Protein AF-A0A920FYT4-F1 (afdb_monomer_lite)

Sequence (197 aa):
MAGIAKKENLAFSDENLTGRTQQLFFNPTEEENYTYYGNVDVDFNKRTSIDCTDLEARDLNQKIRDAMKKGYGTVVIKNPGAKHSLGVGILNKLNIIFEGSLGYFGIGCIDGPTVRVKGRVGWSCAENMMAGKVLVENNAGSCFGAALRGGDLIVKGNAGARTGIDMKGGTIIIGGKRWSIYWLHDAKRKNYCLRRC

Radius of gyration: 22.24 Å; chains: 1; bounding box: 51×43×81 Å

Secondary structure (DSSP, 8-state):
----------S------TT--S-----TT-GGGGS-TT----EEEEEEEEE-TT--HHHHHHHHHHHHHTTEEEEEEE--TT-SSTT-S--S--EEEEES---TTTT-S-EEEEEEESS-B-TTTTTT--EEEEEESS-B-TTTTTT--SSEEEESS---TTTTTT--SSEEEE-SS-------S-TT---------

pLDDT: mean 81.15, std 20.71, range [23.0, 98.0]

Foldseek 3Di:
DDDDDDPPPDVDDPPVVVPDDPDDDDDPVPVVVVADDPAAAADQVAEDEDECPPPAQVRQCVVVSVCVVVRHQAYEYEPQVQHEAHLEQARYAGEYEYPEEHHAQANEPYHHYEYEYAYEYYHQHHECYQEYEYEYAEEYEACAHHQAAEYEYEYLAYYYANDHHNHNYYEYEYNYDDDHDDDDDDDDDDHDHDDDD

Structure (mmCIF, N/CA/C/O backbone):
data_AF-A0A920FYT4-F1
#
_entry.id   AF-A0A920FYT4-F1
#
loop_
_atom_site.group_PDB
_atom_site.id
_atom_site.type_symbol
_atom_site.label_atom_id
_atom_site.label_alt_id
_atom_site.label_comp_id
_atom_site.label_asym_id
_atom_site.label_entity_id
_atom_site.label_seq_id
_atom_site.pdbx_PDB_ins_code
_atom_site.Cartn_x
_atom_site.Cartn_y
_atom_site.Cartn_z
_atom_site.occupancy
_atom_site.B_iso_or_equiv
_atom_site.auth_seq_id
_atom_site.auth_comp_id
_atom_site.auth_asym_id
_atom_site.auth_atom_id
_atom_site.pdbx_PDB_model_num
ATOM 1 N N . MET A 1 1 ? 31.501 -24.387 61.148 1.00 37.31 1 MET A N 1
ATOM 2 C CA . MET A 1 1 ? 31.314 -24.649 59.706 1.00 37.31 1 MET A CA 1
ATOM 3 C C . MET A 1 1 ? 29.860 -24.379 59.368 1.00 37.31 1 MET A C 1
ATOM 5 O O . MET A 1 1 ? 28.998 -25.080 59.877 1.00 37.31 1 MET A O 1
ATOM 9 N N . ALA A 1 2 ? 29.586 -23.317 58.611 1.00 35.97 2 ALA A N 1
ATOM 10 C CA . ALA A 1 2 ? 28.239 -22.985 58.163 1.00 35.97 2 ALA A CA 1
ATOM 11 C C . ALA A 1 2 ? 27.835 -23.933 57.023 1.00 35.97 2 ALA A C 1
ATOM 13 O O . ALA A 1 2 ? 28.506 -23.980 55.994 1.00 35.97 2 ALA A O 1
ATOM 14 N N . GLY A 1 3 ? 26.769 -24.709 57.224 1.00 36.31 3 GLY A N 1
ATOM 15 C CA . GLY A 1 3 ? 26.154 -25.508 56.168 1.00 36.31 3 GLY A CA 1
ATOM 16 C C . GLY A 1 3 ? 25.340 -24.600 55.253 1.00 36.31 3 GLY A C 1
ATOM 17 O O . GLY A 1 3 ? 24.366 -23.990 55.686 1.00 36.31 3 GLY A O 1
ATOM 18 N N . ILE A 1 4 ? 25.757 -24.484 53.995 1.00 41.78 4 ILE A N 1
ATOM 19 C CA . ILE A 1 4 ? 25.013 -23.768 52.958 1.00 41.78 4 ILE A CA 1
ATOM 20 C C . ILE A 1 4 ? 23.813 -24.639 52.574 1.00 41.78 4 ILE A C 1
ATOM 22 O O . ILE A 1 4 ? 23.970 -25.661 51.907 1.00 41.78 4 ILE A O 1
ATOM 26 N N . ALA A 1 5 ? 22.614 -24.248 53.003 1.00 47.50 5 ALA A N 1
ATOM 27 C CA . ALA A 1 5 ? 21.378 -24.848 52.518 1.00 47.50 5 ALA A CA 1
ATOM 28 C C . ALA A 1 5 ? 21.160 -24.442 51.050 1.00 47.50 5 ALA A C 1
ATOM 30 O O . ALA A 1 5 ? 21.119 -23.256 50.713 1.00 47.50 5 ALA A O 1
ATOM 31 N N . LYS A 1 6 ? 21.039 -25.437 50.167 1.00 45.88 6 LYS A N 1
ATOM 32 C CA . LYS A 1 6 ? 20.697 -25.255 48.752 1.00 45.88 6 LYS A CA 1
ATOM 33 C C . LYS A 1 6 ? 19.288 -24.652 48.666 1.00 45.88 6 LYS A C 1
ATOM 35 O O . LYS A 1 6 ? 18.322 -25.291 49.068 1.00 45.88 6 LYS A O 1
ATOM 40 N N . LYS A 1 7 ? 19.163 -23.429 48.141 1.00 43.09 7 LYS A N 1
ATOM 41 C CA . LYS A 1 7 ? 17.869 -22.883 47.708 1.00 43.09 7 LYS A CA 1
ATOM 42 C C . LYS A 1 7 ? 17.439 -23.618 46.438 1.00 43.09 7 LYS A C 1
ATOM 44 O O . LYS A 1 7 ? 17.904 -23.289 45.350 1.00 43.09 7 LYS A O 1
ATOM 49 N N . GLU A 1 8 ? 16.549 -24.590 46.576 1.00 50.28 8 GLU A N 1
ATOM 50 C CA . GLU A 1 8 ? 15.745 -25.087 45.461 1.00 50.28 8 GLU A CA 1
ATOM 51 C C . GLU A 1 8 ? 14.608 -24.094 45.196 1.00 50.28 8 GLU A C 1
ATOM 53 O O . GLU A 1 8 ? 13.487 -24.273 45.645 1.00 50.28 8 GLU A O 1
ATOM 58 N N . ASN A 1 9 ? 14.915 -23.004 44.493 1.00 45.69 9 ASN A N 1
ATOM 59 C CA . ASN A 1 9 ? 13.899 -22.216 43.797 1.00 45.69 9 ASN A CA 1
ATOM 60 C C . ASN A 1 9 ? 14.120 -22.428 42.301 1.00 45.69 9 ASN A C 1
ATOM 62 O O . ASN A 1 9 ? 14.775 -21.634 41.626 1.00 45.69 9 ASN A O 1
ATOM 66 N N . LEU A 1 10 ? 13.616 -23.558 41.805 1.00 47.06 10 LEU A N 1
ATOM 67 C CA . LEU A 1 10 ? 13.370 -23.755 40.382 1.00 47.06 10 LEU A CA 1
ATOM 68 C C . LEU A 1 10 ? 12.374 -22.680 39.930 1.00 47.06 10 LEU A C 1
ATOM 70 O O . LEU A 1 10 ? 11.327 -22.504 40.544 1.00 47.06 10 LEU A O 1
ATOM 74 N N . ALA A 1 11 ? 12.711 -21.959 38.862 1.00 47.19 11 ALA A N 1
ATOM 75 C CA . ALA A 1 11 ? 11.959 -20.829 38.301 1.00 47.19 11 ALA A CA 1
ATOM 76 C C . ALA A 1 11 ? 10.623 -21.217 37.623 1.00 47.19 11 ALA A C 1
ATOM 78 O O . ALA A 1 11 ? 10.157 -20.529 36.722 1.00 47.19 11 ALA A O 1
ATOM 79 N N . PHE A 1 12 ? 10.029 -22.329 38.049 1.00 51.03 12 PHE A N 1
ATOM 80 C CA . PHE A 1 12 ? 8.720 -22.827 37.644 1.00 51.03 12 PHE A CA 1
ATOM 81 C C . PHE A 1 12 ? 7.999 -23.329 38.897 1.00 51.03 12 PHE A C 1
ATOM 83 O O . PHE A 1 12 ? 7.689 -24.508 39.033 1.00 51.03 12 PHE A O 1
ATOM 90 N N . SER A 1 13 ? 7.790 -22.440 39.866 1.00 50.81 13 SER A N 1
ATOM 91 C CA . SER A 1 13 ? 6.678 -22.632 40.789 1.00 50.81 13 SER A CA 1
ATOM 92 C C . SER A 1 13 ? 5.403 -22.475 39.970 1.00 50.81 13 SER A C 1
ATOM 94 O O . SER A 1 13 ? 5.276 -21.472 39.265 1.00 50.81 13 SER A O 1
ATOM 96 N N . ASP A 1 14 ? 4.493 -23.444 40.048 1.00 52.22 14 ASP A N 1
ATOM 97 C CA . ASP A 1 14 ? 3.133 -23.323 39.528 1.00 52.22 14 ASP A CA 1
ATOM 98 C C . ASP A 1 14 ? 2.445 -22.139 40.229 1.00 52.22 14 ASP A C 1
ATOM 100 O O . ASP A 1 14 ? 1.698 -22.302 41.195 1.00 52.22 14 ASP A O 1
ATOM 104 N N . GLU A 1 15 ? 2.693 -20.916 39.754 1.00 56.53 15 GLU A N 1
ATOM 105 C CA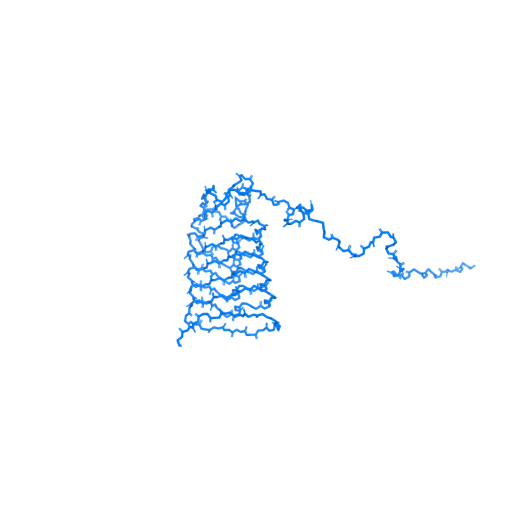 . GLU A 1 15 ? 1.767 -19.805 39.918 1.00 56.53 15 GLU A CA 1
ATOM 106 C C . GLU A 1 15 ? 0.538 -20.168 39.090 1.00 56.53 15 GLU A C 1
ATOM 108 O O . GLU A 1 15 ? 0.316 -19.712 37.968 1.00 56.53 15 GLU A O 1
ATOM 113 N N . ASN A 1 16 ? -0.264 -21.067 39.653 1.00 54.88 16 ASN A N 1
ATOM 114 C CA . ASN A 1 16 ? -1.631 -21.252 39.241 1.00 54.88 16 ASN A CA 1
ATOM 115 C C . ASN A 1 16 ? -2.255 -19.862 39.363 1.00 54.88 16 ASN A C 1
ATOM 117 O O . ASN A 1 16 ? -2.290 -19.307 40.460 1.00 54.88 16 ASN A O 1
ATOM 121 N N . LEU A 1 17 ? -2.657 -19.266 38.239 1.00 57.97 17 LEU A N 1
ATOM 122 C CA . LEU A 1 17 ? -3.266 -17.937 38.173 1.00 57.97 17 LEU A CA 1
ATOM 123 C C . LEU A 1 17 ? -4.638 -17.966 38.872 1.00 57.97 17 LEU A C 1
ATOM 125 O O . LEU A 1 17 ? -5.691 -17.877 38.242 1.00 57.97 17 LEU A O 1
ATOM 129 N N . THR A 1 18 ? -4.648 -18.123 40.193 1.00 56.44 18 THR A N 1
ATOM 130 C CA . THR A 1 18 ? -5.842 -18.099 41.026 1.00 56.44 18 THR A CA 1
ATOM 131 C C . THR A 1 18 ? -6.465 -16.717 40.898 1.00 56.44 18 THR A C 1
ATOM 133 O O . THR A 1 18 ? -5.881 -15.720 41.319 1.00 56.44 18 THR A O 1
ATOM 136 N N . GLY A 1 19 ? -7.634 -16.655 40.261 1.00 57.19 19 GLY A N 1
ATOM 137 C CA . GLY A 1 19 ? -8.378 -15.415 40.034 1.00 57.19 19 GLY A CA 1
ATOM 138 C C . GLY A 1 19 ? -8.235 -14.793 38.642 1.00 57.19 19 GLY A C 1
ATOM 139 O O . GLY A 1 19 ? -8.886 -13.784 38.385 1.00 57.19 19 GLY A O 1
ATOM 140 N N . ARG A 1 20 ? -7.455 -15.372 37.717 1.00 56.38 20 ARG A N 1
ATOM 141 C CA . ARG A 1 20 ? -7.477 -14.967 36.299 1.00 56.38 20 ARG A CA 1
ATOM 142 C C . ARG A 1 20 ? -7.869 -16.159 35.442 1.00 56.38 20 ARG A C 1
ATOM 144 O O . ARG A 1 20 ? -7.096 -17.096 35.276 1.00 56.38 20 ARG A O 1
ATOM 151 N N . THR A 1 21 ? -9.084 -16.131 34.904 1.00 58.75 21 THR A N 1
ATOM 152 C CA . THR A 1 21 ? -9.500 -17.152 33.943 1.00 58.75 21 THR A CA 1
ATOM 153 C C . THR A 1 21 ? -8.768 -16.916 32.618 1.00 58.75 21 THR A C 1
ATOM 155 O O . THR A 1 21 ? -8.671 -15.780 32.159 1.00 58.75 21 THR A O 1
ATOM 158 N N . GLN A 1 22 ? -8.244 -17.972 31.990 1.00 63.00 22 GLN A N 1
ATOM 159 C CA . GLN A 1 22 ? -7.699 -17.896 30.620 1.00 63.00 22 GLN A CA 1
ATOM 160 C C . GLN A 1 22 ? -8.802 -17.769 29.557 1.00 63.00 22 GLN A C 1
ATOM 162 O O . GLN A 1 22 ? -8.522 -17.628 28.368 1.00 63.00 22 GLN A O 1
ATOM 167 N N . GLN A 1 23 ? -10.063 -17.848 29.975 1.00 66.38 23 GLN A N 1
ATOM 168 C CA . GLN A 1 23 ? -11.211 -17.703 29.098 1.00 66.38 23 GLN A CA 1
ATOM 169 C C . GLN A 1 23 ? -11.359 -16.231 28.693 1.00 66.38 23 GLN A C 1
ATOM 171 O O . GLN A 1 23 ? -11.699 -15.377 29.508 1.00 66.38 23 GLN A O 1
ATOM 176 N N . LEU A 1 24 ? -11.102 -15.938 27.418 1.00 59.50 24 LEU A N 1
ATOM 177 C CA . LEU A 1 24 ? -11.497 -14.673 26.805 1.00 59.50 24 LEU A CA 1
ATOM 178 C C . LEU A 1 24 ? -13.013 -14.692 26.596 1.00 59.50 24 LEU A C 1
ATOM 180 O O . LEU A 1 24 ? -13.519 -15.422 25.743 1.00 59.50 24 LEU A O 1
ATOM 184 N N . PHE A 1 25 ? -13.736 -13.900 27.382 1.00 71.50 25 PHE A N 1
ATOM 185 C CA . PHE A 1 25 ? -15.157 -13.664 27.163 1.00 71.50 25 PHE A CA 1
ATOM 186 C C . PHE A 1 25 ? -15.323 -12.571 2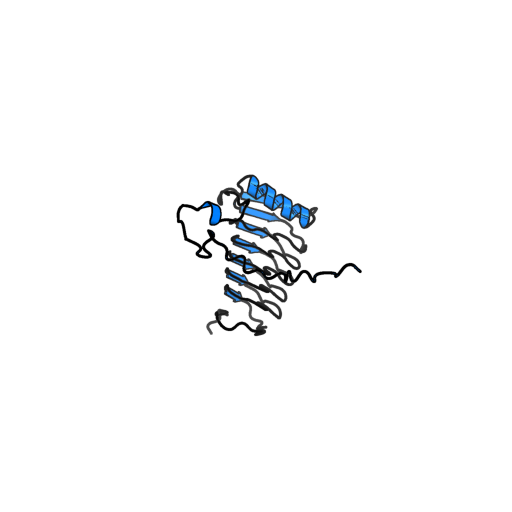6.114 1.00 71.50 25 PHE A C 1
ATOM 188 O O . PHE A 1 25 ? -14.790 -11.476 26.259 1.00 71.50 25 PHE A O 1
ATOM 195 N N . PHE A 1 26 ? -16.063 -12.867 25.049 1.00 65.25 26 PHE A N 1
ATOM 196 C CA . PHE A 1 26 ? -16.436 -11.851 24.077 1.00 65.25 26 PHE A CA 1
ATOM 197 C C . PHE A 1 26 ? -17.536 -10.976 24.680 1.00 65.25 26 PHE A C 1
ATOM 199 O O . PHE A 1 26 ? -18.658 -11.446 24.878 1.00 65.25 26 PHE A O 1
ATOM 206 N N . ASN A 1 27 ? -17.218 -9.716 24.970 1.00 72.94 27 ASN A N 1
ATOM 207 C CA . ASN A 1 27 ? -18.208 -8.726 25.359 1.00 72.94 27 ASN A CA 1
ATOM 208 C C . ASN A 1 27 ? -18.484 -7.785 24.171 1.00 72.94 27 ASN A C 1
ATOM 210 O O . ASN A 1 27 ? -17.577 -7.067 23.744 1.00 72.94 27 ASN A O 1
ATOM 214 N N . PRO A 1 28 ? -19.711 -7.759 23.619 1.00 69.50 28 PRO A N 1
ATOM 215 C CA . PRO A 1 28 ? -20.047 -6.874 22.508 1.00 69.50 28 PRO A CA 1
ATOM 216 C C . PRO A 1 28 ? -19.929 -5.379 22.847 1.00 69.50 28 PRO A C 1
ATOM 218 O O . PRO A 1 28 ? -19.843 -4.572 21.932 1.00 69.50 28 PRO A O 1
ATOM 221 N N . THR A 1 29 ? -19.903 -4.996 24.130 1.00 74.94 29 THR A N 1
ATOM 222 C CA . THR A 1 29 ? -19.726 -3.591 24.533 1.00 74.94 29 THR A CA 1
ATOM 223 C C . THR A 1 29 ? -18.264 -3.141 24.571 1.00 74.94 29 THR A C 1
ATOM 225 O O . THR A 1 29 ? -18.004 -1.965 24.798 1.00 74.94 29 THR A O 1
ATOM 228 N N . GLU A 1 30 ? -17.294 -4.040 24.373 1.00 70.06 30 GLU A N 1
ATOM 229 C CA . GLU A 1 30 ? -15.866 -3.697 24.304 1.00 70.06 30 GLU A CA 1
ATOM 230 C C . GLU A 1 30 ? -15.471 -3.227 22.897 1.00 70.06 30 GLU A C 1
ATOM 232 O O . GLU A 1 30 ? -14.529 -3.730 22.284 1.00 70.06 30 GLU A O 1
ATOM 237 N N . GLU A 1 31 ? -16.204 -2.249 22.367 1.00 68.00 31 GLU A N 1
ATOM 238 C CA . GLU A 1 31 ? -15.972 -1.706 21.023 1.00 68.00 31 GLU A CA 1
ATOM 239 C C . GLU A 1 31 ? -14.561 -1.110 20.871 1.00 68.00 31 GLU A C 1
ATOM 241 O O . GLU A 1 31 ? -13.969 -1.156 19.791 1.00 68.00 31 GLU A O 1
ATOM 246 N N . GLU A 1 32 ? -13.972 -0.637 21.973 1.00 63.91 32 GLU A N 1
ATOM 247 C CA . GLU A 1 32 ? -12.594 -0.140 22.042 1.00 63.91 32 GLU A CA 1
ATOM 248 C C . GLU A 1 32 ? -11.556 -1.210 21.647 1.00 63.91 32 GLU A C 1
ATOM 250 O O . GLU A 1 32 ? -10.521 -0.880 21.069 1.00 63.91 32 GLU A O 1
ATOM 255 N N . ASN A 1 33 ? -11.859 -2.498 21.868 1.00 69.81 33 ASN A N 1
ATOM 256 C CA . ASN A 1 33 ? -10.989 -3.628 21.519 1.00 69.81 33 ASN A CA 1
ATOM 257 C C . ASN A 1 33 ? -11.106 -4.048 20.041 1.00 69.81 33 ASN A C 1
ATOM 259 O O . ASN A 1 33 ? -10.353 -4.910 19.582 1.00 69.81 33 ASN A O 1
ATOM 263 N N . TYR A 1 34 ? -12.031 -3.464 19.271 1.00 74.25 34 TYR A N 1
ATOM 264 C CA . TYR A 1 34 ? -12.197 -3.772 17.842 1.00 74.25 34 TYR A CA 1
ATOM 265 C C . TYR A 1 34 ? -11.210 -3.030 16.944 1.00 74.25 34 TYR A C 1
ATOM 267 O O . TYR A 1 34 ? -11.109 -3.332 15.750 1.00 74.25 34 TYR A O 1
ATOM 275 N N . THR A 1 35 ? -10.487 -2.055 17.494 1.00 78.12 35 THR A N 1
ATOM 276 C CA . THR A 1 35 ? -9.514 -1.253 16.756 1.00 78.12 35 THR A CA 1
ATOM 277 C C . THR A 1 35 ? -8.186 -1.178 17.498 1.00 78.12 35 THR A C 1
ATOM 279 O O . THR A 1 35 ? -8.069 -1.529 18.669 1.00 78.12 35 THR A O 1
ATOM 282 N N . TYR A 1 36 ? -7.141 -0.759 16.790 1.00 78.69 36 TYR A N 1
ATOM 283 C CA . TYR A 1 36 ? -5.835 -0.563 17.403 1.00 78.69 36 TYR A CA 1
ATOM 284 C C . TYR A 1 36 ? -5.827 0.636 18.352 1.00 78.69 36 TYR A C 1
ATOM 286 O O . TYR A 1 36 ? -6.482 1.647 18.111 1.00 78.69 36 TYR A O 1
ATOM 294 N N . TYR A 1 37 ? -4.984 0.575 19.381 1.00 75.25 37 TYR A N 1
ATOM 295 C CA . TYR A 1 37 ? -4.693 1.748 20.198 1.00 75.25 37 TYR A CA 1
ATOM 296 C C . TYR A 1 37 ? -4.202 2.915 19.319 1.00 75.25 37 TYR A C 1
ATOM 298 O O . TYR A 1 37 ? -3.247 2.770 18.551 1.00 75.25 37 TYR A O 1
ATOM 306 N N . GLY A 1 38 ? -4.853 4.075 19.439 1.00 75.38 38 GLY A N 1
ATOM 307 C CA . GLY A 1 38 ? -4.548 5.265 18.639 1.00 75.38 38 GLY A CA 1
ATOM 308 C C . GLY A 1 38 ? -5.191 5.292 17.247 1.00 75.38 38 GLY A C 1
ATOM 309 O O . GLY A 1 38 ? -4.801 6.131 16.430 1.00 75.38 38 GLY A O 1
ATOM 310 N N . ASN A 1 39 ? -6.153 4.403 16.973 1.00 83.44 39 ASN A N 1
ATOM 311 C CA . ASN A 1 39 ? -6.995 4.495 15.786 1.00 83.44 39 ASN A CA 1
ATOM 312 C C . ASN A 1 39 ? -7.855 5.764 15.857 1.00 83.44 39 ASN A C 1
ATOM 314 O O . ASN A 1 39 ? -8.395 6.102 16.907 1.00 83.44 39 ASN A O 1
ATOM 318 N N . VAL A 1 40 ? -7.933 6.495 14.749 1.00 88.19 40 VAL A N 1
ATOM 319 C CA . VAL A 1 40 ? -8.712 7.733 14.645 1.00 88.19 40 VAL A CA 1
ATOM 320 C C . VAL A 1 40 ? -9.881 7.566 13.687 1.00 88.19 40 VAL A C 1
ATOM 322 O O . VAL A 1 40 ? -9.731 6.972 12.616 1.00 88.19 40 VAL A O 1
ATOM 325 N N . ASP A 1 41 ? -11.022 8.153 14.037 1.00 88.25 41 ASP A N 1
ATOM 326 C CA . ASP A 1 41 ? -12.144 8.253 13.115 1.00 88.25 41 ASP A CA 1
ATOM 327 C C . ASP A 1 41 ? -11.803 9.202 11.971 1.00 88.25 41 ASP A C 1
ATOM 329 O O . ASP A 1 41 ? -11.327 10.328 12.158 1.00 88.25 41 ASP A O 1
ATOM 333 N N . VAL A 1 42 ? -12.040 8.726 10.754 1.00 91.88 42 VAL A N 1
ATOM 334 C CA . VAL A 1 42 ? -11.760 9.472 9.534 1.00 91.88 42 VAL A CA 1
ATOM 335 C C . VAL A 1 42 ? -12.995 9.526 8.652 1.00 91.88 42 VAL A C 1
ATOM 337 O O . VAL A 1 42 ? -13.729 8.550 8.512 1.00 91.88 42 VAL A O 1
ATOM 340 N N . ASP A 1 43 ? -13.199 10.668 8.004 1.00 93.38 43 ASP A N 1
ATOM 341 C CA . ASP A 1 43 ? -14.252 10.823 7.010 1.00 93.38 43 ASP A CA 1
ATOM 342 C C . ASP A 1 43 ? -13.710 10.443 5.629 1.00 93.38 43 ASP A C 1
ATOM 344 O O . ASP A 1 43 ? -12.865 11.139 5.056 1.00 93.38 43 ASP A O 1
ATOM 348 N N . PHE A 1 44 ? -14.209 9.338 5.072 1.00 91.12 44 PHE A N 1
ATOM 349 C CA . PHE A 1 44 ? -13.818 8.846 3.750 1.00 91.12 44 PHE A CA 1
ATOM 350 C C . PHE A 1 44 ? -14.111 9.843 2.618 1.00 91.12 44 PHE A C 1
ATOM 352 O O . PHE A 1 44 ? -13.402 9.820 1.607 1.00 91.12 44 PHE A O 1
ATOM 359 N N . ASN A 1 45 ? -15.086 10.745 2.786 1.00 93.62 45 ASN A N 1
ATOM 360 C CA . ASN A 1 45 ? -15.390 11.799 1.815 1.00 93.62 45 ASN A CA 1
ATOM 361 C C . ASN A 1 45 ? -14.389 12.959 1.885 1.00 93.62 45 ASN A C 1
ATOM 363 O O . ASN A 1 45 ? -14.154 13.650 0.890 1.00 93.62 45 ASN A O 1
ATOM 367 N N . LYS A 1 46 ? -13.750 13.158 3.043 1.00 94.94 46 LYS A N 1
ATOM 368 C CA . LYS A 1 46 ? -12.767 14.216 3.250 1.00 94.94 46 LYS A CA 1
ATOM 369 C C . LYS A 1 46 ? -11.417 13.811 2.661 1.00 94.94 46 LYS A C 1
ATOM 371 O O . LYS A 1 46 ? -10.737 12.897 3.136 1.00 94.94 46 LYS A O 1
ATOM 376 N N . ARG A 1 47 ? -11.005 14.533 1.617 1.00 96.62 47 ARG A N 1
ATOM 377 C CA . ARG A 1 47 ? -9.811 14.227 0.822 1.00 96.62 47 ARG A CA 1
ATOM 378 C C . ARG A 1 47 ? -8.707 15.262 0.998 1.00 96.62 47 ARG A C 1
ATOM 380 O O . ARG A 1 47 ? -8.969 16.458 1.006 1.00 96.62 47 ARG A O 1
ATOM 387 N N . THR A 1 48 ? -7.462 14.796 1.051 1.00 97.00 48 THR A N 1
ATOM 388 C CA . THR A 1 48 ? -6.267 15.648 0.977 1.00 97.00 48 THR A CA 1
ATOM 389 C C . THR A 1 48 ? -5.240 15.091 -0.008 1.00 97.00 48 THR A C 1
ATOM 391 O O . THR A 1 48 ? -5.302 13.918 -0.388 1.00 97.00 48 THR A O 1
ATOM 394 N N . SER A 1 49 ? -4.298 15.929 -0.440 1.00 96.94 49 SER A N 1
ATOM 395 C CA . SER A 1 49 ? -3.171 15.526 -1.281 1.00 96.94 49 SER A CA 1
ATOM 396 C C . SER A 1 49 ? -1.842 15.984 -0.697 1.00 96.94 49 SER A C 1
ATOM 398 O O . SER A 1 49 ? -1.722 17.131 -0.275 1.00 96.94 49 SER A O 1
ATOM 400 N N . ILE A 1 50 ? -0.843 15.109 -0.733 1.00 96.19 50 ILE A N 1
ATOM 401 C CA . ILE A 1 50 ? 0.523 15.360 -0.277 1.00 96.19 50 ILE A CA 1
ATOM 402 C C . ILE A 1 50 ? 1.458 15.170 -1.474 1.00 96.19 50 ILE A C 1
ATOM 404 O O . ILE A 1 50 ? 1.415 14.130 -2.134 1.00 96.19 50 ILE A O 1
ATOM 408 N N . ASP A 1 51 ? 2.289 16.169 -1.760 1.00 95.81 51 ASP A N 1
ATOM 409 C CA . ASP A 1 51 ? 3.371 16.052 -2.741 1.00 95.81 51 ASP A CA 1
ATOM 410 C C . ASP A 1 51 ? 4.604 15.428 -2.083 1.00 95.81 51 ASP A C 1
ATOM 412 O O . ASP A 1 51 ? 5.014 15.852 -1.002 1.00 95.81 51 ASP A O 1
ATOM 416 N N . CYS A 1 52 ? 5.157 14.395 -2.715 1.00 92.19 52 CYS A N 1
ATOM 417 C CA . CYS A 1 52 ? 6.283 13.617 -2.219 1.00 92.19 52 CYS A CA 1
ATOM 418 C C . CYS A 1 52 ? 7.630 14.020 -2.847 1.00 92.19 52 CYS A C 1
ATOM 420 O O . CYS A 1 52 ? 8.639 13.404 -2.501 1.00 92.19 52 CYS A O 1
ATOM 422 N N . THR A 1 53 ? 7.680 15.009 -3.749 1.00 92.00 53 THR A N 1
ATOM 423 C CA . THR A 1 53 ? 8.897 15.358 -4.516 1.00 92.00 53 THR A CA 1
ATOM 424 C C . THR A 1 53 ? 10.111 15.584 -3.604 1.00 92.00 53 THR A C 1
ATOM 426 O O . THR A 1 53 ? 11.069 14.811 -3.669 1.00 92.00 53 THR A O 1
ATOM 429 N N . ASP A 1 54 ? 9.996 16.497 -2.638 1.00 91.75 54 ASP A N 1
ATOM 430 C CA . ASP A 1 54 ? 11.078 16.857 -1.704 1.00 91.75 54 ASP A CA 1
ATOM 431 C C . ASP A 1 54 ? 10.942 16.195 -0.322 1.00 91.75 54 ASP A C 1
ATOM 433 O O . ASP A 1 54 ? 11.485 16.676 0.668 1.00 91.75 54 ASP A O 1
ATOM 437 N N . LEU A 1 55 ? 10.160 15.114 -0.222 1.00 92.38 55 LEU A N 1
ATOM 438 C CA . LEU A 1 55 ? 9.933 14.416 1.046 1.00 92.38 55 LEU A CA 1
ATOM 439 C C . LEU A 1 55 ? 10.653 13.080 1.106 1.00 92.38 55 LEU A C 1
ATOM 441 O O . LEU A 1 55 ? 10.565 12.274 0.177 1.00 92.38 55 LEU A O 1
ATOM 445 N N . GLU A 1 56 ? 11.271 12.803 2.246 1.00 92.94 56 GLU A N 1
ATOM 446 C CA . GLU A 1 56 ? 11.749 11.467 2.568 1.00 92.94 56 GLU A CA 1
ATOM 447 C C . GLU A 1 56 ? 10.593 10.554 2.997 1.00 92.94 56 GLU A C 1
ATOM 449 O O . GLU A 1 56 ? 9.509 10.996 3.396 1.00 92.94 56 GLU A O 1
ATOM 454 N N . ALA A 1 57 ? 10.823 9.241 2.937 1.00 92.50 57 ALA A N 1
ATOM 455 C CA . ALA A 1 57 ? 9.798 8.241 3.246 1.00 92.50 57 ALA A CA 1
ATOM 456 C C . ALA A 1 57 ? 9.215 8.401 4.661 1.00 92.50 57 ALA A C 1
ATOM 458 O O . ALA A 1 57 ? 8.006 8.268 4.870 1.00 92.50 57 ALA A O 1
ATOM 459 N N . ARG A 1 58 ? 10.073 8.724 5.636 1.00 94.12 58 ARG A N 1
ATOM 460 C CA . ARG A 1 58 ? 9.672 8.948 7.030 1.00 94.12 58 ARG A CA 1
ATOM 461 C C . ARG A 1 58 ? 8.739 10.152 7.157 1.00 94.12 58 ARG A C 1
ATOM 463 O O . ARG A 1 58 ? 7.714 10.046 7.829 1.00 94.12 58 ARG A O 1
ATOM 470 N N . ASP A 1 59 ? 9.064 11.249 6.481 1.00 94.75 59 ASP A N 1
ATOM 471 C CA . ASP A 1 59 ? 8.281 12.484 6.530 1.00 94.75 59 ASP A CA 1
ATOM 472 C C . ASP A 1 59 ? 6.924 12.302 5.863 1.00 94.75 59 ASP A C 1
ATOM 474 O O . ASP A 1 59 ? 5.905 12.744 6.395 1.00 94.75 59 ASP A O 1
ATOM 478 N N . LEU A 1 60 ? 6.879 11.591 4.731 1.00 94.88 60 LEU A N 1
ATOM 479 C CA . LEU A 1 60 ? 5.614 11.244 4.092 1.00 94.88 60 LEU A CA 1
ATOM 480 C C . LEU A 1 60 ? 4.735 10.409 5.031 1.00 94.88 60 LEU A C 1
ATOM 482 O O . LEU A 1 60 ? 3.563 10.734 5.224 1.00 94.88 60 LEU A O 1
ATOM 486 N N . ASN A 1 61 ? 5.289 9.353 5.633 1.00 95.25 61 ASN A N 1
ATOM 487 C CA . ASN A 1 61 ? 4.541 8.481 6.539 1.00 95.25 61 ASN A CA 1
ATOM 488 C C . ASN A 1 61 ? 4.019 9.254 7.759 1.00 95.25 61 ASN A C 1
ATOM 490 O O . ASN A 1 61 ? 2.885 9.030 8.188 1.00 95.25 61 ASN A O 1
ATOM 494 N N . GLN A 1 62 ? 4.794 10.213 8.275 1.00 95.62 62 GLN A N 1
ATOM 495 C CA . GLN A 1 62 ? 4.338 11.099 9.342 1.00 95.62 62 GLN A CA 1
ATOM 496 C C . GLN A 1 62 ? 3.203 12.019 8.873 1.00 95.62 62 GLN A C 1
ATOM 498 O O . GLN A 1 62 ? 2.174 12.099 9.539 1.00 95.62 62 GLN A O 1
ATOM 503 N N . LYS A 1 63 ? 3.313 12.629 7.687 1.00 96.06 63 LYS A N 1
ATOM 504 C CA . LYS A 1 63 ? 2.241 13.468 7.125 1.00 96.06 63 LYS A CA 1
ATOM 505 C C . LYS A 1 63 ? 0.947 12.694 6.874 1.00 96.06 63 LYS A C 1
ATOM 507 O O . LYS A 1 63 ? -0.130 13.251 7.069 1.00 96.06 63 LYS A O 1
ATOM 512 N N . ILE A 1 64 ? 1.028 11.421 6.476 1.00 95.12 64 ILE A N 1
ATOM 513 C CA . ILE A 1 64 ? -0.151 10.548 6.362 1.00 95.12 64 ILE A CA 1
ATOM 514 C C . ILE A 1 64 ? -0.804 10.379 7.741 1.00 95.12 64 ILE A C 1
ATOM 516 O O . ILE A 1 64 ? -2.014 10.550 7.864 1.00 95.12 64 ILE A O 1
ATOM 520 N N . ARG A 1 65 ? -0.015 10.123 8.794 1.00 94.19 65 ARG A N 1
ATOM 521 C CA . ARG A 1 65 ? -0.521 10.029 10.177 1.00 94.19 65 ARG A CA 1
ATOM 522 C C . ARG A 1 65 ? -1.162 11.325 10.656 1.00 94.19 65 ARG A C 1
ATOM 524 O O . ARG A 1 65 ? -2.230 11.290 11.259 1.00 94.19 65 ARG A O 1
ATOM 531 N N . ASP A 1 66 ? -0.561 12.462 10.343 1.00 95.19 66 ASP A N 1
ATOM 532 C CA . ASP A 1 66 ? -1.103 13.764 10.725 1.00 95.19 66 ASP A CA 1
ATOM 533 C C . ASP A 1 66 ? -2.384 14.099 9.947 1.00 95.19 66 ASP A C 1
ATOM 535 O O . ASP A 1 66 ? -3.298 14.716 10.492 1.00 95.19 66 ASP A O 1
ATOM 539 N N . ALA A 1 67 ? -2.491 13.666 8.687 1.00 94.88 67 ALA A N 1
ATOM 540 C CA . ALA A 1 67 ? -3.726 13.769 7.917 1.00 94.88 67 ALA A CA 1
ATOM 541 C C . ALA A 1 67 ? -4.843 12.911 8.533 1.00 94.88 67 ALA A C 1
ATOM 543 O O . ALA A 1 67 ? -5.958 13.404 8.702 1.00 94.88 67 ALA A O 1
ATOM 544 N N . MET A 1 68 ? -4.540 11.677 8.950 1.00 93.75 68 MET A N 1
ATOM 545 C CA . MET A 1 68 ? -5.508 10.827 9.653 1.00 93.75 68 MET A CA 1
ATOM 546 C C . MET A 1 68 ? -6.008 11.502 10.936 1.00 93.75 68 MET A C 1
ATOM 548 O O . MET A 1 68 ? -7.212 11.608 11.137 1.00 93.75 68 MET A O 1
ATOM 552 N N . LYS A 1 69 ? -5.110 12.072 11.753 1.00 93.31 69 LYS A N 1
ATOM 553 C CA . LYS A 1 69 ? -5.484 12.806 12.981 1.00 93.31 69 LYS A CA 1
ATOM 554 C C . LYS A 1 69 ? -6.378 14.026 12.731 1.00 93.31 69 LYS A C 1
ATOM 556 O O . LYS A 1 69 ? -7.122 14.432 13.613 1.00 93.31 69 LYS A O 1
ATOM 561 N N . LYS A 1 70 ? -6.315 14.622 11.538 1.00 93.88 70 LYS A N 1
ATOM 562 C CA . LYS A 1 70 ? -7.190 15.731 11.105 1.00 93.88 70 LYS A CA 1
ATOM 563 C C . LYS A 1 70 ? -8.532 15.247 10.520 1.00 93.88 70 LYS A C 1
ATOM 565 O O . LYS A 1 70 ? -9.296 16.059 9.977 1.00 93.88 70 LYS A O 1
ATOM 570 N N . GLY A 1 71 ? -8.796 13.941 10.581 1.00 93.50 71 GLY A N 1
ATOM 571 C CA . GLY A 1 71 ? -10.015 13.289 10.106 1.00 93.50 71 GLY A CA 1
ATOM 572 C C . GLY A 1 71 ? -10.068 13.060 8.594 1.00 93.50 71 GLY A C 1
ATOM 573 O O . GLY A 1 71 ? -11.155 12.864 8.057 1.00 93.50 71 GLY A O 1
ATOM 574 N N . TYR A 1 72 ? -8.942 13.133 7.870 1.00 95.62 72 TYR A N 1
ATOM 575 C CA . TYR A 1 72 ? -8.930 12.838 6.431 1.00 95.62 72 TYR A CA 1
ATOM 576 C C . TYR A 1 72 ? -8.968 11.326 6.191 1.00 95.62 72 TYR A C 1
ATOM 578 O O . TYR A 1 72 ? -7.995 10.630 6.479 1.00 95.62 72 TYR A O 1
ATOM 586 N N . GLY A 1 73 ? -10.061 10.826 5.610 1.00 94.19 73 GLY A N 1
ATOM 587 C CA . GLY A 1 73 ? -10.219 9.413 5.258 1.00 94.19 73 GLY A CA 1
ATOM 588 C C . GLY A 1 73 ? -9.771 9.067 3.844 1.00 94.19 73 GLY A C 1
ATOM 589 O O . GLY A 1 73 ? -9.687 7.888 3.514 1.00 94.19 73 GLY A O 1
ATOM 590 N N . THR A 1 74 ? -9.439 10.056 3.007 1.00 97.31 74 THR A N 1
ATOM 591 C CA . THR A 1 74 ? -8.805 9.822 1.702 1.00 97.31 74 THR A CA 1
ATOM 592 C C . THR A 1 74 ? -7.540 10.666 1.535 1.00 97.31 74 THR A C 1
ATOM 594 O O . THR A 1 74 ? -7.592 11.896 1.524 1.00 97.31 74 THR A O 1
ATOM 597 N N . VAL A 1 75 ? -6.394 10.016 1.332 1.00 97.56 75 VAL A N 1
ATOM 598 C CA . VAL A 1 75 ? -5.088 10.668 1.154 1.00 97.56 75 VAL A CA 1
ATOM 599 C C . VAL A 1 75 ? -4.506 10.323 -0.215 1.00 97.56 75 VAL A C 1
ATOM 601 O O . VAL A 1 75 ? -4.323 9.157 -0.561 1.00 97.56 75 VAL A O 1
ATOM 604 N N . VAL A 1 76 ? -4.201 11.348 -1.008 1.00 97.88 76 VAL A N 1
ATOM 605 C CA . VAL A 1 76 ? -3.549 11.211 -2.317 1.00 97.88 76 VAL A CA 1
ATOM 606 C C . VAL A 1 76 ? -2.082 11.571 -2.194 1.00 97.88 76 VAL A C 1
ATOM 608 O O . VAL A 1 76 ? -1.750 12.641 -1.699 1.00 97.88 76 VAL A O 1
ATOM 611 N N . ILE A 1 77 ? -1.206 10.716 -2.693 1.00 97.31 77 ILE A N 1
ATOM 612 C CA . ILE A 1 77 ? 0.237 10.915 -2.667 1.00 97.31 77 ILE A CA 1
ATOM 613 C C . ILE A 1 77 ? 0.694 11.125 -4.103 1.00 97.31 77 ILE A C 1
ATOM 615 O O . ILE A 1 77 ? 0.593 10.220 -4.937 1.00 97.31 77 ILE A O 1
ATOM 619 N N . LYS A 1 78 ? 1.164 12.337 -4.391 1.00 97.12 78 LYS A N 1
ATOM 620 C CA . LYS A 1 78 ? 1.655 12.746 -5.708 1.00 97.12 78 LYS A CA 1
ATOM 621 C C . LYS A 1 78 ? 3.166 12.580 -5.782 1.00 97.12 78 LYS A C 1
ATOM 623 O O . LYS A 1 78 ? 3.854 12.736 -4.777 1.00 97.12 78 LYS A O 1
ATOM 628 N N . ASN A 1 79 ? 3.665 12.262 -6.974 1.00 95.12 79 ASN A N 1
ATOM 629 C CA . ASN A 1 79 ? 5.096 12.155 -7.272 1.00 95.12 79 ASN A CA 1
ATOM 630 C C . ASN A 1 79 ? 5.891 11.261 -6.290 1.00 95.12 79 ASN A C 1
ATOM 632 O O . ASN A 1 79 ? 6.942 11.675 -5.806 1.00 95.12 79 ASN A O 1
ATOM 636 N N . PRO A 1 80 ? 5.447 10.022 -5.985 1.00 93.69 80 PRO A N 1
ATOM 637 C CA . PRO A 1 80 ? 6.155 9.142 -5.045 1.00 93.69 80 PRO A CA 1
ATOM 638 C C . PRO A 1 80 ? 7.582 8.761 -5.484 1.00 93.69 80 PRO A C 1
ATOM 640 O O . PRO A 1 80 ? 8.348 8.240 -4.678 1.00 93.69 80 PRO A O 1
ATOM 643 N N . GLY A 1 81 ? 7.949 8.983 -6.753 1.00 92.56 81 GLY A N 1
ATOM 644 C CA . GLY A 1 81 ? 9.336 8.901 -7.225 1.00 92.56 81 GLY A CA 1
ATOM 645 C C . GLY A 1 81 ? 10.002 7.530 -7.084 1.00 92.56 81 GLY A C 1
ATOM 646 O O . GLY A 1 81 ? 11.222 7.468 -7.008 1.00 92.56 81 GLY A O 1
ATOM 647 N N . ALA A 1 82 ? 9.226 6.439 -7.004 1.00 93.12 82 ALA A N 1
ATOM 648 C CA . ALA A 1 82 ? 9.730 5.097 -6.696 1.00 93.12 82 ALA A CA 1
ATOM 649 C C . ALA A 1 82 ? 10.528 5.009 -5.377 1.00 93.12 82 ALA A C 1
ATOM 651 O O . ALA A 1 82 ? 11.341 4.100 -5.205 1.00 93.12 82 ALA A O 1
ATOM 652 N N . LYS A 1 83 ? 10.264 5.914 -4.424 1.00 94.56 83 LYS A N 1
ATOM 653 C CA . LYS A 1 83 ? 10.871 5.879 -3.090 1.00 94.56 83 LYS A CA 1
ATOM 654 C C . LYS A 1 83 ? 10.424 4.632 -2.324 1.00 94.56 83 LYS A C 1
ATOM 656 O O . LYS A 1 83 ? 9.331 4.092 -2.533 1.00 94.56 83 LYS A O 1
ATOM 661 N N . HIS A 1 84 ? 11.303 4.166 -1.447 1.00 95.75 84 HIS A N 1
ATOM 662 C CA . HIS A 1 84 ? 11.105 2.963 -0.645 1.00 95.75 84 HIS A CA 1
ATOM 663 C C . HIS A 1 84 ? 10.225 3.237 0.576 1.00 95.75 84 HIS A C 1
ATOM 665 O O . HIS A 1 84 ? 10.164 4.362 1.066 1.00 95.75 84 HIS A O 1
ATOM 671 N N . SER A 1 85 ? 9.563 2.197 1.083 1.00 95.38 85 SER A N 1
ATOM 672 C CA . SER A 1 85 ? 8.887 2.215 2.389 1.00 95.38 85 SER A CA 1
ATOM 673 C C . SER A 1 85 ? 7.816 3.305 2.562 1.00 95.38 85 SER A C 1
ATOM 675 O O . SER A 1 85 ? 7.580 3.794 3.671 1.00 95.38 85 SER A O 1
ATOM 677 N N . LEU A 1 86 ? 7.138 3.688 1.474 1.00 95.81 86 LEU A N 1
ATOM 678 C CA . LEU A 1 86 ? 6.016 4.629 1.529 1.00 95.81 86 LEU A CA 1
ATOM 679 C C . LEU A 1 86 ? 4.727 3.924 1.967 1.00 95.81 86 LEU A C 1
ATOM 681 O O . LEU A 1 86 ? 4.413 2.834 1.486 1.00 95.81 86 LEU A O 1
ATOM 685 N N . GLY A 1 87 ? 3.952 4.571 2.839 1.00 93.12 87 GLY A N 1
ATOM 686 C CA . GLY A 1 87 ? 2.660 4.068 3.315 1.00 93.12 87 GLY A CA 1
ATOM 687 C C . GLY A 1 87 ? 2.761 2.822 4.196 1.00 93.12 87 GLY A C 1
ATOM 688 O O . GLY A 1 87 ? 1.831 2.021 4.211 1.00 93.12 87 GLY A O 1
ATOM 689 N N . VAL A 1 88 ? 3.890 2.634 4.883 1.00 95.12 88 VAL A N 1
ATOM 690 C CA . VAL A 1 88 ? 4.144 1.483 5.765 1.00 95.12 88 VAL A CA 1
ATOM 691 C C . VAL A 1 88 ? 3.557 1.728 7.155 1.00 95.12 88 VAL A C 1
ATOM 693 O O . VAL A 1 88 ? 3.619 2.846 7.673 1.00 95.12 88 VAL A O 1
ATOM 696 N N . GLY A 1 89 ? 3.034 0.678 7.792 1.00 94.19 89 GLY A N 1
ATOM 697 C CA . GLY A 1 89 ? 2.607 0.736 9.194 1.00 94.19 89 GLY A CA 1
ATOM 698 C C . GLY A 1 89 ? 1.351 1.581 9.404 1.00 94.19 89 GLY A C 1
ATOM 699 O O . GLY A 1 89 ? 1.292 2.383 10.340 1.00 94.19 89 GLY A O 1
ATOM 700 N N . ILE A 1 90 ? 0.388 1.449 8.491 1.00 94.06 90 ILE A N 1
ATOM 701 C CA . ILE A 1 90 ? -0.920 2.099 8.559 1.00 94.06 90 ILE A CA 1
ATOM 702 C C . ILE A 1 90 ? -1.936 1.077 9.065 1.00 94.06 90 ILE A C 1
ATOM 704 O O . ILE A 1 90 ? -2.296 0.150 8.344 1.00 94.06 90 ILE A O 1
ATOM 708 N N . LEU A 1 91 ? -2.387 1.261 10.305 1.00 93.75 91 LEU A N 1
ATOM 709 C CA . LEU A 1 91 ? -3.289 0.348 11.024 1.00 93.75 91 LEU A CA 1
ATOM 710 C C . LEU A 1 91 ? -4.713 0.920 11.163 1.00 93.75 91 LEU A C 1
ATOM 712 O O . LEU A 1 91 ? -5.464 0.567 12.070 1.00 93.75 91 LEU A O 1
ATOM 716 N N . ASN A 1 92 ? -5.052 1.863 10.283 1.00 92.31 92 ASN A N 1
ATOM 717 C CA . ASN A 1 92 ? -6.337 2.547 10.230 1.00 92.31 92 ASN A CA 1
ATOM 718 C C . ASN A 1 92 ? -7.064 2.206 8.931 1.00 92.31 92 ASN A C 1
ATOM 720 O O . ASN A 1 92 ? -6.443 1.989 7.889 1.00 92.31 92 ASN A O 1
ATOM 724 N N . LYS A 1 93 ? -8.397 2.236 8.967 1.00 93.00 93 LYS A N 1
ATOM 725 C CA . LYS A 1 93 ? -9.211 2.158 7.753 1.00 93.00 93 LYS A CA 1
ATOM 726 C C . LYS A 1 93 ? -9.243 3.537 7.094 1.00 93.00 93 LYS A C 1
ATOM 728 O O . LYS A 1 93 ? -9.848 4.458 7.622 1.00 93.00 93 LYS A O 1
ATOM 733 N N . LEU A 1 94 ? -8.596 3.671 5.941 1.00 95.31 94 LEU A N 1
ATOM 734 C CA . LEU A 1 94 ? -8.668 4.853 5.079 1.00 95.31 94 LEU A CA 1
ATOM 735 C C . LEU A 1 94 ? -8.395 4.480 3.622 1.00 95.31 94 LEU A C 1
ATOM 737 O O . LEU A 1 94 ? -7.935 3.377 3.324 1.00 95.31 94 LEU A O 1
ATOM 741 N N . ASN A 1 95 ? -8.625 5.429 2.723 1.00 97.31 95 ASN A N 1
ATOM 742 C CA . ASN A 1 95 ? -8.261 5.332 1.320 1.00 97.31 95 ASN A CA 1
ATOM 743 C C . ASN A 1 95 ? -6.912 6.009 1.073 1.00 97.31 95 ASN A C 1
ATOM 745 O O . ASN A 1 95 ? -6.744 7.198 1.347 1.00 97.31 95 ASN A O 1
ATOM 749 N N . ILE A 1 96 ? -5.964 5.282 0.488 1.00 97.25 96 ILE A N 1
ATOM 750 C CA . ILE A 1 96 ? -4.671 5.834 0.075 1.00 97.25 96 ILE A CA 1
ATOM 751 C C . ILE A 1 96 ? -4.512 5.654 -1.430 1.00 97.25 96 ILE A C 1
ATOM 753 O O . ILE A 1 96 ? -4.669 4.556 -1.962 1.00 97.25 96 ILE A O 1
ATOM 757 N N . ILE A 1 97 ? -4.190 6.734 -2.138 1.00 97.94 97 ILE A N 1
ATOM 758 C CA . ILE A 1 97 ? -4.014 6.716 -3.591 1.00 97.94 97 ILE A CA 1
ATOM 759 C C . ILE A 1 97 ? -2.615 7.213 -3.925 1.00 97.94 97 ILE A C 1
ATOM 761 O O . ILE A 1 97 ? -2.312 8.383 -3.720 1.00 97.94 97 ILE A O 1
ATOM 765 N N . PHE A 1 98 ? -1.784 6.350 -4.498 1.00 97.81 98 PHE A N 1
ATOM 766 C CA . PHE A 1 98 ? -0.466 6.715 -5.004 1.00 97.81 98 PHE A CA 1
ATOM 767 C C . PHE A 1 98 ? -0.537 7.033 -6.499 1.00 97.81 98 PHE A C 1
ATOM 769 O O . PHE A 1 98 ? -0.802 6.159 -7.331 1.00 97.81 98 PHE A O 1
ATOM 776 N N . GLU A 1 99 ? -0.274 8.291 -6.850 1.00 97.19 99 GLU A N 1
ATOM 777 C CA . GLU A 1 99 ? -0.206 8.782 -8.229 1.00 97.19 99 GLU A CA 1
ATOM 778 C C . GLU A 1 99 ? 1.215 8.661 -8.777 1.00 97.19 99 GLU A C 1
ATOM 780 O O . GLU A 1 99 ? 1.892 9.640 -9.075 1.00 97.19 99 GLU A O 1
ATOM 785 N N . GLY A 1 100 ? 1.684 7.421 -8.870 1.00 96.25 100 GLY A N 1
ATOM 786 C CA . GLY A 1 100 ? 3.000 7.096 -9.397 1.00 96.25 100 GLY A CA 1
ATOM 787 C C . GLY A 1 100 ? 3.464 5.725 -8.938 1.00 96.25 100 GLY A C 1
ATOM 788 O O . GLY A 1 100 ? 2.678 4.932 -8.412 1.00 96.25 100 GLY A O 1
ATOM 789 N N . SER A 1 101 ? 4.740 5.441 -9.177 1.00 96.69 101 SER A N 1
ATOM 790 C CA . SER A 1 101 ? 5.362 4.172 -8.800 1.00 96.69 101 SER A CA 1
ATOM 791 C C . SER A 1 10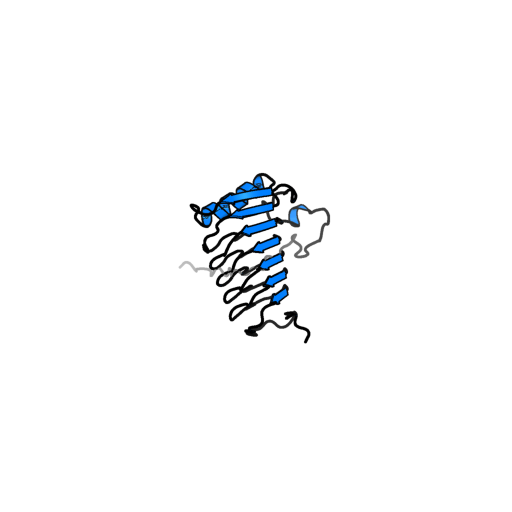1 ? 5.899 4.209 -7.373 1.00 96.69 101 SER A C 1
ATOM 793 O O . SER A 1 101 ? 6.394 5.237 -6.912 1.00 96.69 101 SER A O 1
ATOM 795 N N . LEU A 1 102 ? 5.845 3.061 -6.709 1.00 96.69 102 LEU A N 1
ATOM 796 C CA . LEU A 1 102 ? 6.447 2.821 -5.405 1.00 96.69 102 LEU A CA 1
ATOM 797 C C . LEU A 1 102 ? 7.712 1.986 -5.548 1.00 96.69 102 LEU A C 1
ATOM 799 O O . LEU A 1 102 ? 7.791 1.098 -6.401 1.00 96.69 102 LEU A O 1
ATOM 803 N N . GLY A 1 103 ? 8.681 2.253 -4.680 1.00 95.38 103 GLY A N 1
ATOM 804 C CA . GLY A 1 103 ? 9.874 1.436 -4.547 1.00 95.38 103 GLY A CA 1
ATOM 805 C C . GLY A 1 103 ? 9.612 0.148 -3.770 1.00 95.38 103 GLY A C 1
ATOM 806 O O . GLY A 1 103 ? 8.498 -0.372 -3.687 1.00 95.38 103 GLY A O 1
ATOM 807 N N . TYR A 1 104 ? 10.690 -0.384 -3.208 1.00 96.25 104 TYR A N 1
ATOM 808 C CA . TYR A 1 104 ? 10.682 -1.566 -2.340 1.00 96.25 104 TYR A CA 1
ATOM 809 C C . TYR A 1 104 ? 9.968 -1.309 -1.011 1.00 96.25 104 TYR A C 1
ATOM 811 O O . TYR A 1 104 ? 9.984 -0.186 -0.508 1.00 96.25 104 TYR A O 1
ATOM 819 N N . PHE A 1 105 ? 9.365 -2.362 -0.458 1.00 95.56 105 PHE A N 1
ATOM 820 C CA . PHE A 1 105 ? 8.679 -2.374 0.838 1.00 95.56 105 PHE A CA 1
ATOM 821 C C . PHE A 1 105 ? 7.555 -1.333 0.976 1.00 95.56 105 PHE A C 1
ATOM 823 O O . PHE A 1 105 ? 7.198 -0.926 2.078 1.00 95.56 105 PHE A O 1
ATOM 830 N N . GLY A 1 106 ? 6.979 -0.873 -0.139 1.00 95.50 106 GLY A N 1
ATOM 831 C CA . GLY A 1 106 ? 5.826 0.027 -0.108 1.00 95.50 106 GLY A CA 1
ATOM 832 C C . GLY A 1 106 ? 4.583 -0.673 0.443 1.00 95.50 106 GLY A C 1
ATOM 833 O O . GLY A 1 106 ? 4.314 -1.823 0.094 1.00 95.50 106 GLY A O 1
ATOM 834 N N . ILE A 1 107 ? 3.792 0.033 1.254 1.00 96.00 107 ILE A N 1
ATOM 835 C CA . ILE A 1 107 ? 2.504 -0.453 1.786 1.00 96.00 107 ILE A CA 1
ATOM 836 C C . ILE A 1 107 ? 2.673 -1.699 2.688 1.00 96.00 107 ILE A C 1
ATOM 838 O O . ILE A 1 107 ? 1.770 -2.511 2.832 1.00 96.00 107 ILE A O 1
ATOM 842 N N . GLY A 1 108 ? 3.844 -1.890 3.297 1.00 94.88 108 GLY A N 1
ATOM 843 C CA . GLY A 1 108 ? 4.086 -2.993 4.232 1.00 94.88 108 GLY A CA 1
ATOM 844 C C . GLY A 1 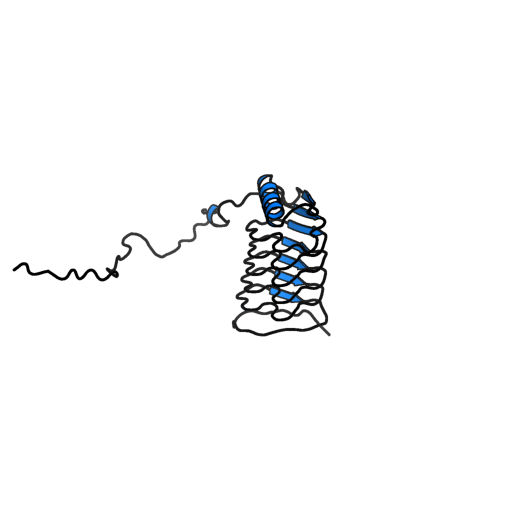108 ? 3.423 -2.791 5.601 1.00 94.88 108 GLY A C 1
ATOM 845 O O . GLY A 1 108 ? 3.190 -1.660 6.033 1.00 94.88 108 GLY A O 1
ATOM 846 N N . CYS A 1 109 ? 3.169 -3.891 6.310 1.00 95.19 109 CYS A N 1
ATOM 847 C CA . CYS A 1 109 ? 2.657 -3.918 7.684 1.00 95.19 109 CYS A CA 1
ATOM 848 C C . CYS A 1 109 ? 1.382 -3.079 7.873 1.00 95.19 109 CYS A C 1
ATOM 850 O O . CYS A 1 109 ? 1.283 -2.298 8.821 1.00 95.19 109 CYS A O 1
ATOM 852 N N . ILE A 1 110 ? 0.437 -3.187 6.938 1.00 95.75 110 ILE A N 1
ATOM 853 C CA . ILE A 1 110 ? -0.841 -2.473 7.000 1.00 95.75 110 ILE A CA 1
ATOM 854 C C . ILE A 1 110 ? -1.959 -3.350 7.565 1.00 95.75 110 ILE A C 1
ATOM 856 O O . ILE A 1 110 ? -1.962 -4.571 7.381 1.00 95.75 110 ILE A O 1
ATOM 860 N N . ASP A 1 111 ? -2.937 -2.707 8.196 1.00 94.44 111 ASP A N 1
ATOM 861 C CA . ASP A 1 111 ? -4.164 -3.352 8.652 1.00 94.44 111 ASP A CA 1
ATOM 862 C C . ASP A 1 111 ? -5.382 -2.447 8.431 1.00 94.44 111 ASP A C 1
ATOM 864 O O . ASP A 1 111 ? -5.549 -1.410 9.073 1.00 94.44 111 ASP A O 1
ATOM 868 N N . GLY A 1 112 ? -6.213 -2.829 7.461 1.00 92.75 112 GLY A N 1
ATOM 869 C CA . GLY A 1 112 ? -7.485 -2.185 7.161 1.00 92.75 112 GLY A CA 1
ATOM 870 C C . GLY A 1 112 ? -7.541 -1.196 5.986 1.00 92.75 112 GLY A C 1
ATOM 871 O O . GLY A 1 112 ? -8.643 -1.063 5.441 1.00 92.75 112 GLY A O 1
ATOM 872 N N . PRO A 1 113 ? -6.472 -0.507 5.528 1.00 96.00 113 PRO A N 1
ATOM 873 C CA . PRO A 1 113 ? -6.639 0.524 4.509 1.00 96.00 113 PRO A CA 1
ATOM 874 C C . PRO A 1 113 ? -6.977 -0.063 3.132 1.00 96.00 113 PRO A C 1
ATOM 876 O O . PRO A 1 113 ? -6.633 -1.200 2.794 1.00 96.00 113 PRO A O 1
ATOM 879 N N . THR A 1 114 ? -7.634 0.755 2.311 1.00 97.56 114 THR A N 1
ATOM 880 C CA . THR A 1 114 ? -7.819 0.507 0.880 1.00 97.56 114 THR A CA 1
ATOM 881 C C . THR A 1 114 ? -6.821 1.349 0.103 1.00 97.56 114 THR A C 1
ATOM 883 O O . THR A 1 114 ? -6.889 2.577 0.087 1.00 97.56 114 THR A O 1
ATOM 886 N N . VAL A 1 115 ? -5.873 0.693 -0.554 1.00 98.00 115 VAL A N 1
ATOM 887 C CA . VAL A 1 115 ? -4.765 1.345 -1.244 1.00 98.00 115 VAL A CA 1
ATOM 888 C C . VAL A 1 115 ? -4.862 1.120 -2.747 1.00 98.00 115 VAL A C 1
ATOM 890 O O . VAL A 1 115 ? -5.045 -0.003 -3.211 1.00 98.00 115 VAL A O 1
ATOM 893 N N . ARG A 1 116 ? -4.701 2.184 -3.536 1.00 98.00 116 ARG A N 1
ATOM 894 C CA . ARG A 1 116 ? -4.599 2.116 -4.998 1.00 98.00 116 ARG A CA 1
ATOM 895 C C . ARG A 1 116 ? -3.285 2.727 -5.458 1.00 98.00 116 ARG A C 1
ATOM 897 O O . ARG A 1 116 ? -3.022 3.899 -5.204 1.00 98.00 116 ARG A O 1
ATOM 904 N N . VAL A 1 117 ? -2.494 1.956 -6.191 1.00 98.00 117 VAL A N 1
ATOM 905 C CA . VAL A 1 117 ? -1.237 2.402 -6.795 1.00 98.00 117 VAL A CA 1
ATOM 906 C C . VAL A 1 117 ? -1.415 2.473 -8.303 1.00 98.00 117 VAL A C 1
ATOM 908 O O . VAL A 1 117 ? -1.590 1.444 -8.956 1.00 98.00 117 VAL A O 1
ATOM 911 N N . LYS A 1 118 ? -1.370 3.687 -8.862 1.00 97.38 118 LYS A N 1
ATOM 912 C CA . LYS A 1 118 ? -1.472 3.895 -10.316 1.00 97.38 118 LYS A CA 1
ATOM 913 C C . LYS A 1 118 ? -0.218 3.418 -11.057 1.00 97.38 118 LYS A C 1
ATOM 915 O O . LYS A 1 118 ? -0.306 2.958 -12.191 1.00 97.38 118 LYS A O 1
ATOM 920 N N . GLY A 1 119 ? 0.959 3.529 -10.442 1.00 95.56 119 GLY A N 1
ATOM 921 C CA . GLY A 1 119 ? 2.227 3.108 -11.039 1.00 95.56 119 GLY A CA 1
ATOM 922 C C . GLY A 1 119 ? 2.593 1.648 -10.772 1.00 95.56 119 GLY A C 1
ATOM 923 O O . GLY A 1 119 ? 1.747 0.809 -10.460 1.00 95.56 119 GLY A O 1
ATOM 924 N N . ARG A 1 120 ? 3.885 1.348 -10.933 1.00 96.19 120 ARG A N 1
ATOM 925 C CA . ARG A 1 120 ? 4.481 0.039 -10.616 1.00 96.19 120 ARG A CA 1
ATOM 926 C C . ARG A 1 120 ? 4.861 -0.022 -9.141 1.00 96.19 120 ARG A C 1
ATOM 928 O O . ARG A 1 120 ? 5.085 1.018 -8.528 1.00 96.19 120 ARG A O 1
ATOM 935 N N . VAL A 1 121 ? 4.985 -1.227 -8.598 1.00 97.44 121 VAL A N 1
ATOM 936 C CA . VAL A 1 121 ? 5.508 -1.433 -7.239 1.00 97.44 121 VAL A CA 1
ATOM 937 C C . VAL A 1 121 ? 6.757 -2.300 -7.262 1.00 97.44 121 VAL A C 1
ATOM 939 O O . VAL A 1 121 ? 6.894 -3.189 -8.105 1.00 97.44 121 VAL A O 1
ATOM 942 N N . GLY A 1 122 ? 7.677 -2.024 -6.343 1.00 95.31 122 GLY A N 1
ATOM 943 C CA . GLY A 1 122 ? 8.931 -2.749 -6.211 1.00 95.31 122 GLY A CA 1
ATOM 944 C C . GLY A 1 122 ? 8.824 -4.059 -5.420 1.00 95.31 122 GLY A C 1
ATOM 945 O O . GLY A 1 122 ? 7.739 -4.601 -5.205 1.00 95.31 122 GLY A O 1
ATOM 946 N N . TRP A 1 123 ? 9.983 -4.579 -5.004 1.00 95.69 123 TRP A N 1
ATOM 947 C CA . TRP A 1 123 ? 10.120 -5.769 -4.161 1.00 95.69 123 TRP A CA 1
ATOM 948 C C . TRP A 1 123 ? 9.336 -5.620 -2.846 1.00 95.69 123 TRP A C 1
ATOM 950 O O . TRP A 1 123 ? 9.430 -4.590 -2.183 1.00 95.69 123 TRP A O 1
ATOM 960 N N . SER A 1 124 ? 8.593 -6.659 -2.460 1.00 94.75 124 SER A N 1
ATOM 961 C CA . SER A 1 124 ? 7.982 -6.828 -1.130 1.00 94.75 124 SER A CA 1
ATOM 962 C C . SER A 1 124 ? 6.907 -5.793 -0.821 1.00 94.75 124 SER A C 1
ATOM 964 O O . SER A 1 124 ? 6.676 -5.401 0.320 1.00 94.75 124 SER A O 1
ATOM 966 N N . CYS A 1 125 ? 6.235 -5.307 -1.863 1.00 96.50 125 CYS A N 1
ATOM 967 C CA . CYS A 1 125 ? 5.074 -4.460 -1.664 1.00 96.50 125 CYS A CA 1
ATOM 968 C C . CYS A 1 125 ? 3.960 -5.252 -0.961 1.00 96.50 125 CYS A C 1
ATOM 970 O O . CYS A 1 125 ? 3.705 -6.410 -1.308 1.00 96.50 125 CYS A O 1
ATOM 972 N N . ALA A 1 126 ? 3.312 -4.603 0.009 1.00 95.94 126 ALA A N 1
ATOM 973 C CA . ALA A 1 126 ? 2.270 -5.174 0.859 1.00 95.94 126 ALA A CA 1
ATOM 974 C C . ALA A 1 126 ? 2.700 -6.395 1.692 1.00 95.94 126 ALA A C 1
ATOM 976 O O . ALA A 1 126 ? 1.891 -7.273 1.993 1.00 95.94 126 ALA A O 1
ATOM 977 N N . GLU A 1 127 ? 3.976 -6.449 2.075 1.00 95.25 127 GLU A N 1
ATOM 978 C CA . GLU A 1 127 ? 4.473 -7.446 3.019 1.00 95.25 127 GLU A CA 1
ATOM 979 C C . GLU A 1 127 ? 3.764 -7.345 4.373 1.00 95.25 127 GLU A C 1
ATOM 981 O O . GLU A 1 127 ? 3.505 -6.245 4.864 1.00 95.25 127 GLU A O 1
ATOM 986 N N . ASN A 1 128 ? 3.487 -8.494 4.993 1.00 94.88 128 ASN A N 1
ATOM 987 C CA . ASN A 1 128 ? 2.926 -8.591 6.339 1.00 94.88 128 ASN A CA 1
ATOM 988 C C . ASN A 1 128 ? 1.595 -7.825 6.501 1.00 94.88 128 ASN A C 1
ATOM 990 O O . ASN A 1 128 ? 1.296 -7.280 7.564 1.00 94.88 128 ASN A O 1
ATOM 994 N N . MET A 1 129 ? 0.804 -7.742 5.429 1.00 95.12 129 MET A N 1
ATOM 995 C CA . MET A 1 129 ? -0.525 -7.143 5.468 1.00 95.12 129 MET A CA 1
ATOM 996 C C . MET A 1 129 ? -1.509 -8.056 6.218 1.00 95.12 129 MET A C 1
ATOM 998 O O . MET A 1 129 ? -1.591 -9.265 5.972 1.00 95.12 129 MET A O 1
ATOM 1002 N N . MET A 1 130 ? -2.240 -7.457 7.158 1.00 94.19 130 MET A N 1
ATOM 1003 C CA . MET A 1 130 ? -3.148 -8.150 8.077 1.00 94.19 130 MET A CA 1
ATOM 1004 C C . MET A 1 130 ? -4.595 -8.128 7.580 1.00 94.19 130 MET A C 1
ATOM 1006 O O . MET A 1 130 ? -5.263 -9.161 7.582 1.00 94.19 130 MET A O 1
ATOM 1010 N N . ALA A 1 131 ? -5.059 -6.976 7.094 1.00 93.12 131 ALA A N 1
ATOM 1011 C CA . ALA A 1 131 ? -6.342 -6.813 6.420 1.00 93.12 131 ALA A CA 1
ATOM 1012 C C . ALA A 1 131 ? -6.328 -5.576 5.508 1.00 93.12 131 ALA A C 1
ATOM 1014 O O . ALA A 1 131 ? -5.378 -4.792 5.509 1.00 93.12 131 ALA A O 1
ATOM 1015 N N . GLY A 1 132 ? -7.405 -5.381 4.744 1.00 94.38 132 GLY A N 1
ATOM 1016 C CA . GLY A 1 132 ? -7.570 -4.268 3.804 1.00 94.38 132 GLY A CA 1
ATOM 1017 C C . GLY A 1 132 ? -7.576 -4.728 2.348 1.00 94.38 132 GLY A C 1
ATOM 1018 O O . GLY A 1 132 ? -7.743 -5.916 2.056 1.00 94.38 132 GLY A O 1
ATOM 1019 N N . LYS A 1 133 ? -7.394 -3.785 1.420 1.00 96.44 133 LYS A N 1
ATOM 1020 C CA . LYS A 1 133 ? -7.319 -4.074 -0.021 1.00 96.44 133 LYS A CA 1
ATOM 1021 C C . LYS A 1 133 ? -6.211 -3.260 -0.672 1.00 96.44 133 LYS A C 1
ATOM 1023 O O . LYS A 1 133 ? -6.139 -2.058 -0.450 1.00 96.44 133 LYS A O 1
ATOM 1028 N N . VAL A 1 134 ? -5.395 -3.872 -1.525 1.00 97.56 134 VAL A N 1
ATOM 1029 C CA . VAL A 1 134 ? -4.388 -3.155 -2.323 1.00 97.56 134 VAL A CA 1
ATOM 1030 C C . VAL A 1 134 ? -4.588 -3.473 -3.796 1.00 97.56 134 VAL A C 1
ATOM 1032 O O . VAL A 1 134 ? -4.537 -4.630 -4.199 1.00 97.56 134 VAL A O 1
ATOM 1035 N N . LEU A 1 135 ? -4.789 -2.439 -4.609 1.00 97.12 135 LEU A N 1
ATOM 1036 C CA . LEU A 1 135 ? -4.865 -2.529 -6.062 1.00 97.12 135 LEU A CA 1
ATOM 1037 C C . LEU A 1 135 ? -3.640 -1.864 -6.691 1.00 97.12 135 LEU A C 1
ATOM 1039 O O . LEU A 1 135 ? -3.477 -0.648 -6.612 1.00 97.12 135 LEU A O 1
ATOM 1043 N N . VAL A 1 136 ? -2.830 -2.648 -7.392 1.00 97.25 136 VAL A N 1
ATOM 1044 C CA . VAL A 1 136 ? -1.731 -2.172 -8.232 1.00 97.25 136 VAL A CA 1
ATOM 1045 C C . VAL A 1 136 ? -2.175 -2.204 -9.689 1.00 97.25 136 VAL A C 1
ATOM 1047 O O . VAL A 1 136 ? -2.538 -3.252 -10.226 1.00 97.25 136 VAL A O 1
ATOM 1050 N N . GLU A 1 137 ? -2.164 -1.050 -10.352 1.00 96.00 137 GLU A N 1
ATOM 1051 C CA . GLU A 1 137 ? -2.643 -0.945 -11.735 1.00 96.00 137 GLU A CA 1
ATOM 1052 C C . GLU A 1 137 ? -1.640 -1.431 -12.778 1.00 96.00 137 GLU A C 1
ATOM 1054 O O . GLU A 1 137 ? -2.038 -1.806 -13.878 1.00 96.00 137 GLU A O 1
ATOM 1059 N N . ASN A 1 138 ? -0.354 -1.450 -12.435 1.00 95.06 138 ASN A N 1
ATOM 1060 C CA . ASN A 1 138 ? 0.711 -1.935 -13.304 1.00 95.06 138 ASN A CA 1
ATOM 1061 C C . ASN A 1 138 ? 1.364 -3.201 -12.724 1.00 95.06 138 ASN A C 1
ATOM 1063 O O . ASN A 1 138 ? 0.707 -4.005 -12.071 1.00 95.06 138 ASN A O 1
ATOM 1067 N N . ASN A 1 139 ? 2.643 -3.428 -13.028 1.00 94.75 139 ASN A N 1
ATOM 1068 C CA . ASN A 1 139 ? 3.388 -4.598 -12.578 1.00 94.75 139 ASN A CA 1
ATOM 1069 C C . ASN A 1 139 ? 3.844 -4.459 -11.120 1.00 94.75 139 ASN A C 1
ATOM 1071 O O . ASN A 1 139 ? 4.159 -3.355 -10.663 1.00 94.75 139 ASN A O 1
ATOM 1075 N N . ALA A 1 140 ? 3.961 -5.602 -10.452 1.00 94.62 140 ALA A N 1
ATOM 1076 C CA . ALA A 1 140 ? 4.559 -5.751 -9.136 1.00 94.62 140 ALA A CA 1
ATOM 1077 C C . ALA A 1 140 ? 5.900 -6.494 -9.205 1.00 94.62 140 ALA A C 1
ATOM 1079 O O . ALA A 1 140 ? 6.105 -7.362 -10.057 1.00 94.62 140 ALA A O 1
ATOM 1080 N N . GLY A 1 141 ? 6.818 -6.134 -8.308 1.00 92.94 141 GLY A N 1
ATOM 1081 C CA . GLY A 1 141 ? 8.115 -6.787 -8.159 1.00 92.94 141 GLY A CA 1
ATOM 1082 C C . GLY A 1 141 ? 8.037 -8.176 -7.516 1.00 92.94 141 GLY A C 1
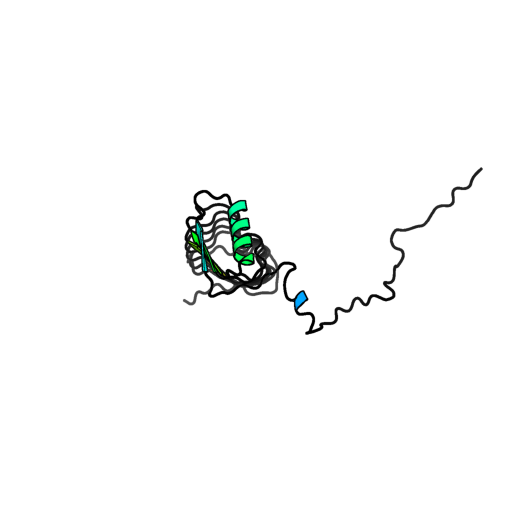ATOM 1083 O O . GLY A 1 141 ? 6.963 -8.750 -7.330 1.00 92.94 141 GLY A O 1
ATOM 1084 N N . SER A 1 142 ? 9.205 -8.728 -7.186 1.00 92.69 142 SER A N 1
ATOM 1085 C CA . SER A 1 142 ? 9.330 -10.003 -6.465 1.00 92.69 142 SER A CA 1
ATOM 1086 C C . SER A 1 142 ? 8.846 -9.898 -5.014 1.00 92.69 142 SER A C 1
ATOM 1088 O O . SER A 1 142 ? 8.765 -8.805 -4.453 1.00 92.69 142 SER A O 1
ATOM 1090 N N . CYS A 1 143 ? 8.527 -11.039 -4.405 1.00 92.19 143 CYS A N 1
ATOM 1091 C CA . CYS A 1 143 ? 7.967 -11.157 -3.053 1.00 92.19 143 CYS A CA 1
ATOM 1092 C C . CYS A 1 143 ? 6.723 -10.286 -2.807 1.00 92.19 143 CYS A C 1
ATOM 1094 O O . CYS A 1 143 ? 6.482 -9.853 -1.686 1.00 92.19 143 CYS A O 1
ATOM 1096 N N . PHE A 1 144 ? 5.934 -10.001 -3.846 1.00 92.94 144 PHE A N 1
ATOM 1097 C CA . PHE A 1 144 ? 4.687 -9.257 -3.695 1.00 92.94 144 PHE A CA 1
ATOM 1098 C C . PHE A 1 144 ? 3.753 -9.984 -2.715 1.00 92.94 144 PHE A C 1
ATOM 1100 O O . PHE A 1 144 ? 3.506 -11.178 -2.884 1.00 92.94 144 PHE A O 1
ATOM 1107 N N . GLY A 1 145 ? 3.272 -9.289 -1.681 1.00 92.12 145 GLY A N 1
ATOM 1108 C CA . GLY A 1 145 ? 2.434 -9.894 -0.642 1.00 92.12 145 GLY A CA 1
ATOM 1109 C C . GLY A 1 145 ? 3.132 -10.969 0.200 1.00 92.12 145 GLY A C 1
ATOM 1110 O O . GLY A 1 145 ? 2.499 -11.961 0.556 1.00 92.12 145 GLY A O 1
ATOM 1111 N N . ALA A 1 146 ? 4.431 -10.827 0.478 1.00 92.06 146 ALA A N 1
ATOM 1112 C CA . ALA A 1 146 ? 5.136 -11.724 1.396 1.00 92.06 146 ALA A CA 1
ATOM 1113 C C . ALA A 1 146 ? 4.501 -11.711 2.798 1.00 92.06 146 ALA A C 1
ATOM 1115 O O . ALA A 1 146 ? 4.054 -10.667 3.269 1.00 92.06 146 ALA A O 1
ATOM 1116 N N . ALA A 1 147 ? 4.457 -12.865 3.466 1.00 92.12 147 ALA A N 1
ATOM 1117 C CA . ALA A 1 147 ? 3.893 -13.025 4.808 1.00 92.12 147 ALA A CA 1
ATOM 1118 C C . ALA A 1 147 ? 2.456 -12.477 4.970 1.00 92.12 147 ALA A C 1
ATOM 1120 O O . ALA A 1 147 ? 2.069 -12.031 6.053 1.00 92.12 147 ALA A O 1
ATOM 1121 N N . LEU A 1 148 ? 1.653 -12.482 3.897 1.00 91.50 148 LEU A N 1
ATOM 1122 C CA . LEU A 1 148 ? 0.270 -12.003 3.931 1.00 91.50 148 LEU A CA 1
ATOM 1123 C C . LEU A 1 148 ? -0.550 -12.814 4.943 1.00 91.50 148 LEU A C 1
ATOM 1125 O O . LEU A 1 148 ? -0.589 -14.044 4.873 1.00 91.50 148 LEU A O 1
ATOM 1129 N N . ARG A 1 149 ? -1.221 -12.140 5.881 1.00 90.94 149 ARG A N 1
ATOM 1130 C CA . ARG A 1 149 ? -2.103 -12.793 6.862 1.00 90.94 149 ARG A CA 1
ATOM 1131 C C . ARG A 1 149 ? -3.582 -12.620 6.531 1.00 90.94 149 ARG A C 1
ATOM 1133 O O . ARG A 1 149 ? -4.372 -13.501 6.869 1.00 90.94 149 ARG A O 1
ATOM 1140 N N . GLY A 1 150 ? -3.953 -11.553 5.824 1.00 88.94 150 GLY A N 1
ATOM 1141 C CA . GLY A 1 150 ? -5.331 -11.299 5.409 1.00 88.94 150 GLY A CA 1
ATOM 1142 C C . GLY A 1 150 ? -5.480 -10.111 4.457 1.00 88.94 150 GLY A C 1
ATOM 1143 O O . GLY A 1 150 ? -4.524 -9.397 4.168 1.00 88.94 150 GLY A O 1
ATOM 1144 N N . GLY A 1 151 ? -6.703 -9.911 3.956 1.00 90.69 151 GLY A N 1
ATOM 1145 C CA . GLY A 1 151 ? -7.028 -8.890 2.953 1.00 90.69 151 GLY A CA 1
ATOM 1146 C C . GLY A 1 151 ? -6.887 -9.363 1.503 1.00 90.69 151 GLY A C 1
ATOM 1147 O O . GLY A 1 151 ? -6.575 -10.526 1.242 1.00 90.69 151 GLY A O 1
ATOM 1148 N N . ASP A 1 152 ? -7.140 -8.451 0.562 1.00 91.75 152 ASP A N 1
ATOM 1149 C CA . ASP A 1 152 ? -7.076 -8.733 -0.877 1.00 91.75 152 ASP A CA 1
ATOM 1150 C C . ASP A 1 152 ? -5.989 -7.899 -1.566 1.00 91.75 152 ASP A C 1
ATOM 1152 O O . ASP A 1 152 ? -6.032 -6.667 -1.573 1.00 91.75 152 ASP A O 1
ATOM 1156 N N . LEU A 1 153 ? -5.042 -8.577 -2.207 1.00 92.56 153 LEU A N 1
ATOM 1157 C CA . LEU A 1 153 ? -4.018 -7.988 -3.058 1.00 92.56 153 LEU A CA 1
ATOM 1158 C C . LEU A 1 153 ? -4.353 -8.256 -4.520 1.00 92.56 153 LEU A C 1
ATOM 1160 O O . LEU A 1 153 ? -4.440 -9.401 -4.953 1.00 92.56 153 LEU A O 1
ATOM 1164 N N . ILE A 1 154 ? -4.506 -7.198 -5.304 1.00 93.94 154 ILE A N 1
ATOM 1165 C CA . ILE A 1 154 ? -4.818 -7.278 -6.725 1.00 93.94 154 ILE A CA 1
ATOM 1166 C C . ILE A 1 154 ? -3.737 -6.540 -7.498 1.00 93.94 154 ILE A C 1
ATOM 1168 O O . ILE A 1 154 ? -3.492 -5.359 -7.272 1.00 93.94 154 ILE A O 1
ATOM 1172 N N . VAL A 1 155 ? -3.125 -7.213 -8.465 1.00 94.12 155 VAL A N 1
ATOM 1173 C CA . VAL A 1 155 ? -2.210 -6.603 -9.429 1.00 94.12 155 VAL A CA 1
ATOM 1174 C C . VAL A 1 155 ? -2.752 -6.837 -10.832 1.00 94.12 155 VAL A C 1
ATOM 1176 O O . VAL A 1 155 ? -2.965 -7.973 -11.248 1.00 94.12 155 VAL A O 1
ATOM 1179 N N . LYS A 1 156 ? -3.018 -5.760 -11.576 1.00 93.19 156 LYS A N 1
ATOM 1180 C CA . LYS A 1 156 ? -3.517 -5.867 -12.958 1.00 93.19 156 LYS A CA 1
ATOM 1181 C C . LYS A 1 156 ? -2.423 -6.330 -13.923 1.00 93.19 156 LYS A C 1
ATOM 1183 O O . LYS A 1 156 ? -2.722 -7.003 -14.905 1.00 93.19 156 LYS A O 1
ATOM 1188 N N . GLY A 1 157 ? -1.171 -5.961 -13.651 1.00 91.69 157 GLY A N 1
ATOM 1189 C CA . GLY A 1 157 ? -0.001 -6.394 -14.409 1.00 91.69 157 GLY A CA 1
ATOM 1190 C C . GLY A 1 157 ? 0.548 -7.752 -13.966 1.00 91.69 157 GLY A C 1
ATOM 1191 O O . GLY A 1 157 ? -0.136 -8.565 -13.348 1.00 91.69 157 GLY A O 1
ATOM 1192 N N . ASN A 1 158 ? 1.814 -7.999 -14.297 1.00 90.75 158 ASN A N 1
ATOM 1193 C CA . ASN A 1 158 ? 2.546 -9.187 -13.853 1.00 90.75 158 ASN A CA 1
ATOM 1194 C C . ASN A 1 158 ? 3.094 -8.988 -12.433 1.00 90.75 158 ASN A C 1
ATOM 1196 O O . ASN A 1 158 ? 3.415 -7.861 -12.057 1.00 90.75 158 ASN A O 1
ATOM 1200 N N . ALA A 1 159 ? 3.273 -10.083 -11.698 1.00 89.94 159 ALA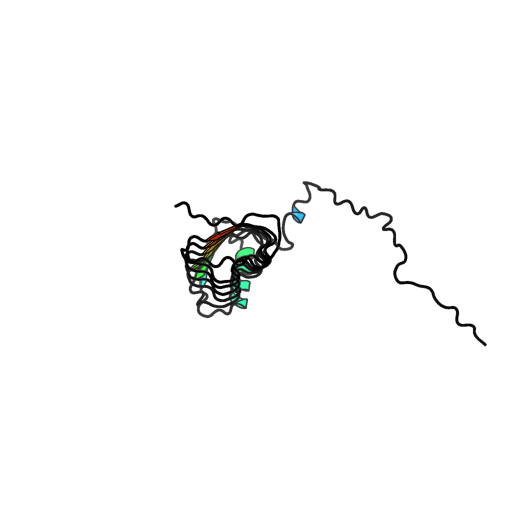 A N 1
ATOM 1201 C CA . ALA A 1 159 ? 4.000 -10.107 -10.432 1.00 89.94 159 ALA A CA 1
ATOM 1202 C C . ALA A 1 159 ? 5.339 -10.845 -10.594 1.00 89.94 159 ALA A C 1
ATOM 1204 O O . ALA A 1 159 ? 5.485 -11.688 -11.484 1.00 89.94 159 ALA A O 1
ATOM 1205 N N . GLY A 1 160 ? 6.323 -10.509 -9.760 1.00 88.38 160 GLY A N 1
ATOM 1206 C CA . GLY A 1 160 ? 7.637 -11.146 -9.776 1.00 88.38 160 GLY A CA 1
ATOM 1207 C C . GLY A 1 160 ? 7.668 -12.518 -9.096 1.00 88.38 160 GLY A C 1
ATOM 1208 O O . GLY A 1 160 ? 6.656 -13.056 -8.641 1.00 88.38 160 GLY A O 1
ATOM 1209 N N . ALA A 1 161 ? 8.874 -13.079 -8.999 1.00 86.81 161 ALA A N 1
ATOM 1210 C CA . ALA A 1 161 ? 9.121 -14.343 -8.311 1.00 86.81 161 ALA A CA 1
ATOM 1211 C C . ALA A 1 161 ? 8.759 -14.259 -6.817 1.00 86.81 161 ALA A C 1
ATOM 1213 O O . ALA A 1 161 ? 8.798 -13.183 -6.221 1.00 86.81 161 ALA A O 1
ATOM 1214 N N . ARG A 1 162 ? 8.463 -15.408 -6.195 1.00 87.56 162 ARG A N 1
ATOM 1215 C CA . ARG A 1 162 ? 8.124 -15.537 -4.761 1.00 87.56 162 ARG A CA 1
ATOM 1216 C C . ARG A 1 162 ? 6.918 -14.699 -4.308 1.00 87.56 162 ARG A C 1
ATOM 1218 O O . ARG A 1 162 ? 6.821 -14.348 -3.137 1.00 87.56 162 ARG A O 1
ATOM 1225 N N . THR A 1 163 ? 6.005 -14.365 -5.217 1.00 89.06 163 THR A N 1
ATOM 1226 C CA . THR A 1 163 ? 4.736 -13.717 -4.850 1.00 89.06 163 THR A CA 1
ATOM 1227 C C . THR A 1 163 ? 3.972 -14.599 -3.857 1.00 89.06 163 THR A C 1
ATOM 1229 O O . THR A 1 163 ? 3.803 -15.789 -4.111 1.00 89.06 163 THR A O 1
ATOM 1232 N N . GLY A 1 164 ? 3.544 -14.025 -2.730 1.00 86.88 164 GLY A N 1
ATOM 1233 C CA . GLY A 1 164 ? 2.846 -14.745 -1.661 1.00 86.88 164 GLY A CA 1
ATOM 1234 C C . GLY A 1 164 ? 3.718 -15.682 -0.819 1.00 86.88 164 GLY A C 1
ATOM 1235 O O . GLY A 1 164 ? 3.183 -16.591 -0.188 1.00 86.88 164 GLY A O 1
ATOM 1236 N N . ILE A 1 165 ? 5.047 -15.515 -0.809 1.00 87.88 165 ILE A N 1
ATOM 1237 C CA . ILE A 1 165 ? 5.929 -16.339 0.033 1.00 87.88 165 ILE A CA 1
ATOM 1238 C C . ILE A 1 165 ? 5.551 -16.216 1.518 1.00 87.88 165 ILE A C 1
ATOM 1240 O O . ILE A 1 165 ? 5.383 -15.107 2.019 1.00 87.88 165 ILE A O 1
ATOM 1244 N N . ASP A 1 166 ? 5.411 -17.356 2.201 1.00 88.81 166 ASP A N 1
ATOM 1245 C CA . ASP A 1 166 ? 4.997 -17.464 3.613 1.00 88.81 166 ASP A CA 1
ATOM 1246 C C . ASP A 1 166 ? 3.624 -16.835 3.944 1.00 88.81 166 ASP A C 1
ATOM 1248 O O . ASP A 1 166 ? 3.359 -16.417 5.071 1.00 88.81 166 ASP A O 1
ATOM 1252 N N . MET A 1 167 ? 2.709 -16.752 2.971 1.00 86.44 167 MET A N 1
ATOM 1253 C CA . MET A 1 167 ? 1.350 -16.292 3.263 1.00 86.44 167 MET A CA 1
ATOM 1254 C C . MET A 1 167 ? 0.602 -17.269 4.189 1.00 86.44 167 MET A C 1
ATOM 1256 O O . MET A 1 167 ? 0.594 -18.481 3.979 1.00 86.44 167 MET A O 1
ATOM 1260 N N . LYS A 1 168 ? -0.087 -16.727 5.195 1.00 86.06 168 LYS A N 1
ATOM 1261 C CA . LYS A 1 168 ? -0.951 -17.455 6.143 1.00 86.06 168 LYS A CA 1
ATOM 1262 C C . LYS A 1 168 ? -2.445 -17.206 5.895 1.00 86.06 168 LYS A C 1
ATOM 1264 O O . LYS A 1 168 ? -3.295 -17.978 6.352 1.00 86.06 168 LYS A O 1
ATOM 1269 N N . GLY A 1 169 ? -2.789 -16.158 5.145 1.00 84.06 169 GLY A N 1
ATOM 1270 C CA . GLY A 1 169 ? -4.166 -15.845 4.763 1.00 84.06 169 GLY A CA 1
ATOM 1271 C C . GLY A 1 169 ? -4.274 -14.685 3.773 1.00 84.06 169 GLY A C 1
ATOM 1272 O O . GLY A 1 169 ? -3.268 -14.138 3.338 1.00 84.06 169 GLY A O 1
ATOM 1273 N N . GLY A 1 170 ? -5.509 -14.338 3.402 1.00 85.38 170 GLY A N 1
ATOM 1274 C CA . GLY A 1 170 ? -5.807 -13.347 2.362 1.00 85.38 170 GLY A CA 1
ATOM 1275 C C . GLY A 1 170 ? -5.886 -13.937 0.951 1.00 85.38 170 GLY A C 1
ATOM 1276 O O . GLY A 1 170 ? -5.818 -15.154 0.766 1.00 85.38 170 GLY A O 1
ATOM 1277 N N . THR A 1 171 ? -6.050 -13.055 -0.035 1.00 88.00 171 THR A N 1
ATOM 1278 C CA . THR A 1 171 ? -6.171 -13.407 -1.455 1.00 88.00 171 THR A CA 1
ATOM 1279 C C . THR A 1 171 ? -5.191 -12.585 -2.280 1.00 88.00 171 THR A C 1
ATOM 1281 O O . THR A 1 171 ? -5.181 -11.362 -2.171 1.00 88.00 171 THR A O 1
ATOM 1284 N N . ILE A 1 172 ? -4.420 -13.227 -3.162 1.00 90.06 172 ILE A N 1
ATOM 1285 C CA . ILE A 1 172 ? -3.613 -12.535 -4.176 1.00 90.06 172 ILE A CA 1
ATOM 1286 C C . ILE A 1 172 ? -4.171 -12.854 -5.567 1.00 90.06 172 ILE A C 1
ATOM 1288 O O . ILE A 1 172 ? -4.288 -14.021 -5.941 1.00 90.06 172 ILE A O 1
ATOM 1292 N N . ILE A 1 173 ? -4.504 -11.815 -6.334 1.00 89.31 173 ILE A N 1
ATOM 1293 C CA . ILE A 1 173 ? -5.056 -11.891 -7.689 1.00 89.31 173 ILE A CA 1
ATOM 1294 C C . ILE A 1 173 ? -4.098 -11.196 -8.657 1.00 89.31 173 ILE A C 1
ATOM 1296 O O . ILE A 1 173 ? -3.816 -10.005 -8.522 1.00 89.31 173 ILE A O 1
ATOM 1300 N N . ILE A 1 174 ? -3.635 -11.932 -9.667 1.00 89.94 174 ILE A N 1
ATOM 1301 C CA . ILE A 1 174 ? -2.712 -11.438 -10.696 1.00 89.94 174 ILE A CA 1
ATOM 1302 C C . ILE A 1 174 ? -3.426 -11.466 -12.050 1.00 89.94 174 ILE A C 1
ATOM 1304 O O . ILE A 1 174 ? -3.845 -12.530 -12.501 1.00 89.94 174 ILE A O 1
ATOM 1308 N N . GLY A 1 175 ? -3.561 -10.304 -12.691 1.00 85.56 175 GLY A N 1
ATOM 1309 C CA . GLY A 1 175 ? -4.178 -10.146 -14.015 1.00 85.56 175 GLY A CA 1
ATOM 1310 C C . GLY A 1 175 ? -3.204 -10.272 -15.195 1.00 85.56 175 GLY A C 1
ATOM 1311 O O . GLY A 1 175 ? -3.634 -10.397 -16.344 1.00 85.56 175 GLY A O 1
ATOM 1312 N N . GLY A 1 176 ? -1.895 -10.233 -14.932 1.00 77.88 176 GLY A N 1
ATOM 1313 C CA . GLY A 1 176 ? -0.841 -10.322 -15.940 1.00 77.88 176 GLY A CA 1
ATOM 1314 C C . GLY A 1 176 ? -0.716 -11.688 -16.622 1.00 77.88 176 GLY A C 1
ATOM 1315 O O . GLY A 1 176 ? -1.268 -12.693 -16.186 1.00 77.88 176 GLY A O 1
ATOM 1316 N N . LYS A 1 177 ? 0.047 -11.723 -17.721 1.00 66.06 177 LYS A N 1
ATOM 1317 C CA . LYS A 1 177 ? 0.276 -12.931 -18.535 1.00 66.06 177 LYS A CA 1
ATOM 1318 C C . LYS A 1 177 ? 1.444 -13.793 -18.044 1.00 66.06 177 LYS A C 1
ATOM 1320 O O . LYS A 1 177 ? 1.479 -14.979 -18.354 1.00 66.06 177 LYS A O 1
ATOM 1325 N N . ARG A 1 178 ? 2.441 -13.211 -17.361 1.00 48.88 178 ARG A N 1
ATOM 1326 C CA . ARG A 1 178 ? 3.673 -13.918 -16.977 1.00 48.88 178 ARG A CA 1
ATOM 1327 C C . ARG A 1 178 ? 3.524 -14.514 -15.577 1.00 48.88 178 ARG A C 1
ATOM 1329 O O . ARG A 1 178 ? 3.383 -13.788 -14.597 1.00 48.88 178 ARG A O 1
ATOM 1336 N N . TRP A 1 179 ? 3.560 -15.843 -15.537 1.00 45.06 179 TRP A N 1
ATOM 1337 C CA . TRP A 1 179 ? 3.461 -16.686 -14.353 1.00 45.06 179 TRP A CA 1
ATOM 1338 C C . TRP A 1 179 ? 4.800 -16.784 -13.628 1.00 45.06 179 TRP A C 1
ATOM 1340 O O . TRP A 1 179 ? 5.831 -17.047 -14.245 1.00 45.06 179 TRP A O 1
ATOM 1350 N N . SER A 1 180 ? 4.780 -16.631 -12.311 1.00 40.41 180 SER A N 1
ATOM 1351 C CA . SER A 1 180 ? 5.844 -17.135 -11.451 1.00 40.41 180 SER A CA 1
ATOM 1352 C C . SER A 1 180 ? 5.232 -17.493 -10.103 1.00 40.41 180 SER A C 1
ATOM 1354 O O . SER A 1 180 ? 5.421 -16.795 -9.108 1.00 40.41 180 SER A O 1
ATOM 1356 N N . ILE A 1 181 ? 4.407 -18.547 -10.084 1.00 42.38 181 ILE A N 1
ATOM 1357 C CA . ILE A 1 181 ? 3.999 -19.129 -8.807 1.00 42.38 181 ILE A CA 1
ATOM 1358 C C . ILE A 1 181 ? 5.195 -19.904 -8.260 1.00 42.38 181 ILE A C 1
ATOM 1360 O O . ILE A 1 181 ? 5.725 -20.802 -8.913 1.00 42.38 181 ILE A O 1
ATOM 1364 N N . TYR A 1 182 ? 5.634 -19.534 -7.065 1.00 38.62 182 TYR A N 1
ATOM 1365 C CA . TYR A 1 182 ? 6.492 -20.376 -6.250 1.00 38.62 182 TYR A CA 1
ATOM 1366 C C . TYR A 1 182 ? 5.643 -20.806 -5.062 1.00 38.62 182 TYR A C 1
ATOM 1368 O O . TYR A 1 182 ? 5.305 -19.990 -4.209 1.00 38.62 182 TYR A O 1
ATOM 1376 N N . TRP A 1 183 ? 5.255 -22.079 -5.044 1.00 39.62 183 TRP A N 1
ATOM 1377 C CA . TRP A 1 183 ? 4.621 -22.696 -3.887 1.00 39.62 183 TRP A CA 1
ATOM 1378 C C . TRP A 1 183 ? 5.691 -22.941 -2.824 1.00 39.62 183 TRP A C 1
ATOM 1380 O O . TRP A 1 183 ? 6.508 -23.845 -2.974 1.00 39.62 183 TRP A O 1
ATOM 1390 N N . LEU A 1 184 ? 5.689 -22.151 -1.752 1.00 35.19 184 LEU A N 1
ATOM 1391 C CA . LEU A 1 184 ? 6.428 -22.464 -0.529 1.00 35.19 184 LEU A CA 1
ATOM 1392 C C . LEU A 1 184 ? 5.449 -22.404 0.654 1.00 35.19 184 LEU A C 1
ATOM 1394 O O . LEU A 1 184 ? 5.137 -21.332 1.155 1.00 35.19 184 LEU A O 1
ATOM 1398 N N . HIS A 1 185 ? 4.925 -23.592 0.983 1.00 35.25 185 HIS A N 1
ATOM 1399 C CA . HIS A 1 185 ? 4.272 -24.047 2.223 1.00 35.25 185 HIS A CA 1
ATOM 1400 C C . HIS A 1 185 ? 3.500 -23.028 3.098 1.00 35.25 185 HIS A C 1
ATOM 1402 O O . HIS A 1 185 ? 4.091 -22.362 3.940 1.00 35.25 185 HIS A O 1
ATOM 1408 N N . ASP A 1 186 ? 2.160 -23.058 3.028 1.00 36.41 186 ASP A N 1
ATOM 1409 C CA . ASP A 1 186 ? 1.292 -23.429 4.169 1.00 36.41 186 ASP A CA 1
ATOM 1410 C C . ASP A 1 186 ? -0.125 -23.818 3.677 1.00 36.41 186 ASP A C 1
ATOM 1412 O O . ASP A 1 186 ? -0.691 -23.222 2.760 1.00 36.41 186 ASP A O 1
ATOM 1416 N N . ALA A 1 187 ? -0.691 -24.883 4.236 1.00 36.62 187 ALA A N 1
ATOM 1417 C CA . ALA A 1 187 ? -1.520 -25.857 3.521 1.00 36.62 187 ALA A CA 1
ATOM 1418 C C . ALA A 1 187 ? -3.052 -25.644 3.557 1.00 36.62 187 ALA A C 1
ATOM 1420 O O . ALA A 1 187 ? -3.784 -26.634 3.564 1.00 36.62 187 ALA A O 1
ATOM 1421 N N . LYS A 1 188 ? -3.598 -24.415 3.620 1.00 38.88 188 LYS A N 1
ATOM 1422 C CA . LYS A 1 188 ? -5.058 -24.272 3.881 1.00 38.88 188 LYS A CA 1
ATOM 1423 C C . LYS A 1 188 ? -5.889 -23.276 3.064 1.00 38.88 188 LYS A C 1
ATOM 1425 O O . LYS A 1 188 ? -7.111 -23.333 3.204 1.00 38.88 188 LYS A O 1
ATOM 1430 N N . ARG A 1 189 ? -5.347 -22.380 2.222 1.00 48.56 189 ARG A N 1
ATOM 1431 C CA . ARG A 1 189 ? -6.186 -21.357 1.539 1.00 48.56 189 ARG A CA 1
ATOM 1432 C C . ARG A 1 189 ? -5.779 -21.044 0.092 1.00 48.56 189 ARG A C 1
ATOM 1434 O O . ARG A 1 189 ? -4.635 -21.222 -0.304 1.00 48.56 189 ARG A O 1
ATOM 1441 N N . LYS A 1 190 ? -6.780 -20.653 -0.707 1.00 44.75 190 LYS A N 1
ATOM 1442 C CA . LYS A 1 190 ? -6.759 -20.604 -2.178 1.00 44.75 190 LYS A CA 1
ATOM 1443 C C . LYS A 1 190 ? -6.128 -19.307 -2.699 1.00 44.75 190 LYS A C 1
ATOM 1445 O O . LYS A 1 190 ? -6.674 -18.231 -2.482 1.00 44.75 190 LYS A O 1
ATOM 1450 N N . ASN A 1 191 ? -5.050 -19.430 -3.470 1.00 45.81 191 ASN A N 1
ATOM 1451 C CA . ASN A 1 191 ? -4.607 -18.384 -4.389 1.00 45.81 191 ASN A CA 1
ATOM 1452 C C . ASN A 1 191 ? -5.424 -18.491 -5.678 1.00 45.81 191 ASN A C 1
ATOM 1454 O O . ASN A 1 191 ? -5.405 -19.530 -6.337 1.00 45.81 191 ASN A O 1
ATOM 1458 N N . TYR A 1 192 ? -6.160 -17.438 -6.033 1.00 44.50 192 TYR A N 1
ATOM 1459 C CA . TYR A 1 192 ? -6.960 -17.416 -7.254 1.00 44.50 192 TYR A CA 1
ATOM 1460 C C . TYR A 1 192 ? -6.223 -16.641 -8.344 1.00 44.50 192 TYR A C 1
ATOM 1462 O O . TYR A 1 192 ? -6.195 -15.411 -8.359 1.00 44.50 192 TYR A O 1
ATOM 1470 N N . CYS A 1 193 ? -5.661 -17.373 -9.304 1.00 44.19 193 CYS A N 1
ATOM 1471 C CA . CYS A 1 193 ? -5.294 -16.796 -10.589 1.00 44.19 193 CYS A CA 1
ATOM 1472 C C . CYS A 1 193 ? -6.553 -16.755 -11.464 1.00 44.19 193 CYS A C 1
ATOM 1474 O O . CYS A 1 193 ? -7.069 -17.792 -11.881 1.00 44.19 193 CYS A O 1
ATOM 1476 N N . LEU A 1 194 ? -7.086 -15.559 -11.714 1.00 36.19 194 LEU A N 1
ATOM 1477 C CA . LEU A 1 194 ? -8.219 -15.376 -12.614 1.00 36.19 194 LEU A CA 1
ATOM 1478 C C . LEU A 1 194 ? -7.722 -15.363 -14.065 1.00 36.19 194 LEU A C 1
ATOM 1480 O O . LEU A 1 194 ? -7.435 -14.308 -14.626 1.00 36.19 194 LEU A O 1
ATOM 1484 N N . ARG A 1 195 ? -7.691 -16.536 -14.702 1.00 30.98 195 ARG A N 1
ATOM 1485 C CA . ARG A 1 195 ? -7.867 -16.627 -16.156 1.00 30.98 195 ARG A CA 1
ATOM 1486 C C . ARG A 1 195 ? -8.736 -17.828 -16.525 1.00 30.98 195 ARG A C 1
ATOM 1488 O O . ARG A 1 195 ? -8.309 -18.970 -16.427 1.00 30.98 195 ARG A O 1
ATOM 1495 N N . ARG A 1 196 ? -9.963 -17.527 -16.969 1.00 23.00 196 ARG A N 1
ATOM 1496 C CA . ARG A 1 196 ? -10.703 -18.330 -17.951 1.00 23.00 196 ARG A CA 1
ATOM 1497 C C . ARG A 1 196 ? -10.119 -18.023 -19.331 1.00 23.00 196 ARG A C 1
ATOM 1499 O O . ARG A 1 196 ? -10.190 -16.869 -19.755 1.00 23.00 196 ARG A O 1
ATOM 1506 N N . CYS A 1 197 ? -9.545 -19.033 -19.969 1.00 27.12 197 CYS A N 1
ATOM 1507 C CA . CYS A 1 197 ? -9.639 -19.413 -21.385 1.00 27.12 197 CYS A CA 1
ATOM 1508 C C . CYS A 1 197 ? -8.835 -20.703 -21.512 1.00 27.12 197 CYS A C 1
ATOM 1510 O O . CYS A 1 197 ? -7.622 -20.639 -21.210 1.00 27.12 197 CYS A O 1
#